Protein AF-A0A2G5TGH3-F1 (afdb_monomer)

Solvent-accessible surface area (backbone atoms only — not comparable to full-atom values): 10678 Å² total; per-residue (Å²): 90,78,52,76,41,71,35,58,93,71,26,16,32,39,53,30,27,69,90,71,40,84,44,88,75,53,48,87,83,32,40,65,40,76,49,65,34,46,72,43,84,88,81,72,39,36,31,36,68,49,70,47,97,89,67,49,80,47,73,44,78,48,87,45,78,46,71,46,75,40,76,55,74,81,65,43,66,54,62,78,83,66,43,45,72,43,76,61,64,73,93,44,25,31,69,64,44,75,47,76,72,48,72,43,73,42,86,100,53,55,39,20,45,23,36,34,33,44,35,34,56,34,59,94,71,29,17,29,37,47,38,28,69,94,79,45,67,50,72,61,43,81,67,68,33,40,64,48,73,50,64,34,40,20,44,36,90,73,68,46,38,31,36,76,39,74,25,92,89,76,74,48,72,41,79,39,76,45,49,32,41,37,25,47,39,43,78,109

Nearest PDB structures (foldseek):
  5anm-assembly2_F  TM=1.832E-01  e=9.780E-02  Homo sapiens
  6d7g-assembly1_E  TM=1.825E-01  e=8.310E-01  Homo sapiens
  6wl3-assembly3_I  TM=1.974E-01  e=1.262E+00  Mus musculus
  2qrt-assembly2_B  TM=2.793E-01  e=4.190E+00  Mus musculus
  2qrs-assembly2_B  TM=2.982E-01  e=6.361E+00  Mus musculus

pLDDT: mean 90.02, std 6.13, range [67.38, 97.56]

Secondary structure (DSSP, 8-state):
-EEEEEPPTTEEEEEEETTTEE-TT--TT-SEEEEEEEEETTTTEEEEEEE-TTSPEEEEEES-EEEEEEEPPPPB---GGGSEE----TTTB---EEEEEEEEEPTTSSBEEEEEEEEEEPPTTEEE--EETTTEE-GGGGGT-SEEEEEEEEETTTTEEEEEEE-TTTSSEEEEEESEEE-BEEE-

InterPro domains:
  IPR002601 C6 domain [PF01681] (78-183)
  IPR002601 C6 domain [SM01048] (78-183)

Organism: NCBI:txid1611254

Radius of gyration: 25.48 Å; Cα contacts (8 Å, |Δi|>4): 432; chains: 1; bounding box: 53×38×74 Å

Foldseek 3Di:
DKDKAFEDPQKDKAKAAPVHHHDPQPDPPHGMDMFDWDADPVVRWTKGWDQDPVRDIDIDTGDDMDIDIDGRDAALDADPVQAAEDDDDPVWFFTKDKDDWDWADDPPDSKTKIKIKIKGFADPQKFKWKDFPVDDTAPCNVVRHRMDMFMWIDTSVVSWTWTWHADPVPRHIDIDTGRYIIMTIDGD

Mean predicted aligned error: 9.51 Å

Structure (mmCIF, N/CA/C/O backbone):
data_AF-A0A2G5TGH3-F1
#
_entry.id   AF-A0A2G5TGH3-F1
#
loop_
_atom_site.group_PDB
_atom_site.id
_atom_site.type_symbol
_atom_site.label_atom_id
_atom_site.label_alt_id
_atom_site.label_comp_id
_atom_site.label_asym_id
_atom_site.label_entity_id
_atom_site.label_seq_id
_atom_site.pdbx_PDB_ins_code
_atom_site.Cartn_x
_atom_site.Cartn_y
_atom_site.Cartn_z
_atom_site.occupancy
_atom_site.B_iso_or_equiv
_atom_site.auth_seq_id
_atom_site.auth_comp_id
_atom_site.auth_asym_id
_atom_site.auth_atom_id
_atom_site.pdbx_PDB_model_num
ATOM 1 N N . MET A 1 1 ? -6.716 -4.768 36.071 1.00 92.88 1 MET A N 1
ATOM 2 C CA . MET A 1 1 ? -7.062 -6.043 35.398 1.00 92.88 1 MET A CA 1
ATOM 3 C C . MET A 1 1 ? -7.041 -5.785 33.903 1.00 92.88 1 MET A C 1
ATOM 5 O O . MET A 1 1 ? -7.364 -4.675 33.509 1.00 92.88 1 MET A O 1
ATOM 9 N N . LYS A 1 2 ? -6.651 -6.765 33.083 1.00 93.44 2 LYS A N 1
ATOM 10 C CA . LYS A 1 2 ? -6.739 -6.648 31.623 1.00 93.44 2 LYS A CA 1
ATOM 11 C C . LYS A 1 2 ? -7.893 -7.490 31.098 1.00 93.44 2 LYS A C 1
ATOM 13 O O . LYS A 1 2 ? -8.094 -8.601 31.586 1.00 93.44 2 LYS A O 1
ATOM 18 N N . ILE A 1 3 ? -8.628 -6.945 30.139 1.00 93.62 3 ILE A N 1
ATOM 19 C CA . ILE A 1 3 ? -9.692 -7.630 29.408 1.00 93.62 3 ILE A CA 1
ATOM 20 C C . ILE A 1 3 ? -9.261 -7.651 27.947 1.00 93.62 3 ILE A C 1
ATOM 22 O O . ILE A 1 3 ? -8.882 -6.612 27.408 1.00 93.62 3 ILE A O 1
ATOM 26 N N . SER A 1 4 ? -9.292 -8.826 27.329 1.00 93.69 4 SER A N 1
ATOM 27 C CA . SER A 1 4 ? -8.880 -9.006 25.939 1.00 93.69 4 SER A CA 1
ATOM 28 C C . SER A 1 4 ? -9.985 -9.695 25.150 1.00 93.69 4 SER A C 1
ATOM 30 O O . SER A 1 4 ? -10.523 -10.707 25.597 1.00 93.69 4 SER A O 1
ATOM 32 N N . CYS A 1 5 ? -10.285 -9.152 23.976 1.00 93.38 5 CYS A N 1
ATOM 33 C CA . CYS A 1 5 ? -11.169 -9.728 22.974 1.00 93.38 5 CYS A CA 1
ATOM 34 C C . CYS A 1 5 ? -10.349 -10.032 21.716 1.00 93.38 5 CYS A C 1
ATOM 36 O O . CYS A 1 5 ? -9.500 -9.234 21.324 1.00 93.38 5 CYS A O 1
ATOM 38 N N . MET A 1 6 ? -10.609 -11.176 21.086 1.00 92.56 6 MET A N 1
ATOM 39 C CA . MET A 1 6 ? -9.931 -11.608 19.864 1.00 92.56 6 MET A CA 1
ATOM 40 C C . MET A 1 6 ? -10.966 -12.156 18.881 1.00 92.56 6 MET A C 1
ATOM 42 O O . MET A 1 6 ? -11.825 -12.945 19.282 1.00 92.56 6 MET A O 1
ATOM 46 N N . ALA A 1 7 ? -10.892 -11.720 17.626 1.00 91.38 7 ALA A N 1
ATOM 47 C CA . ALA A 1 7 ? -11.668 -12.280 16.527 1.00 91.38 7 ALA A CA 1
ATOM 48 C C . ALA A 1 7 ? -10.949 -13.481 15.899 1.00 91.38 7 ALA A C 1
ATOM 50 O O . ALA A 1 7 ? -9.743 -13.665 16.067 1.00 91.38 7 ALA A O 1
ATOM 51 N N . ILE A 1 8 ? -11.716 -14.311 15.196 1.00 87.56 8 ILE A N 1
ATOM 52 C CA . ILE A 1 8 ? -11.167 -15.339 14.308 1.00 87.56 8 ILE A CA 1
ATOM 53 C C . ILE A 1 8 ? -10.725 -14.711 12.978 1.00 87.56 8 ILE A C 1
ATOM 55 O O . ILE A 1 8 ? -11.136 -13.600 12.652 1.00 87.56 8 ILE A O 1
ATOM 59 N N . ASP A 1 9 ? -9.928 -15.436 12.194 1.00 83.38 9 ASP A N 1
ATOM 60 C CA . ASP A 1 9 ? -9.477 -14.977 10.875 1.00 83.38 9 ASP A CA 1
ATOM 61 C C . ASP A 1 9 ? -10.658 -14.566 9.973 1.00 83.38 9 ASP A C 1
ATOM 63 O O . ASP A 1 9 ? -11.647 -15.297 9.856 1.00 83.38 9 ASP A O 1
ATOM 67 N N . GLY A 1 10 ? -10.538 -13.410 9.309 1.00 80.56 10 GLY A N 1
ATOM 68 C CA . GLY A 1 10 ? -11.584 -12.838 8.449 1.00 80.56 10 GLY A CA 1
ATOM 69 C C . GLY A 1 10 ? -12.693 -12.099 9.206 1.00 80.56 10 GLY A C 1
ATOM 70 O O . GLY A 1 10 ? -13.731 -11.787 8.625 1.00 80.56 10 GLY A O 1
ATOM 71 N N . TYR A 1 11 ? -12.503 -11.848 10.502 1.00 88.69 11 TYR A N 1
ATOM 72 C CA . TYR A 1 11 ? -13.401 -11.065 11.342 1.00 88.69 11 TYR A CA 1
ATOM 73 C C . TYR A 1 11 ? -12.595 -10.031 12.125 1.00 88.69 11 TYR A C 1
ATOM 75 O O . TYR A 1 11 ? -11.460 -10.280 12.522 1.00 88.69 11 TYR A O 1
ATOM 83 N N . TYR A 1 12 ? -13.227 -8.906 12.439 1.00 89.69 12 TYR A N 1
ATOM 84 C CA . TYR A 1 12 ? -12.722 -7.945 13.410 1.00 89.69 12 TYR A CA 1
ATOM 85 C C . TYR A 1 12 ? -13.570 -7.976 14.679 1.00 89.69 12 TYR A C 1
ATOM 87 O O . TYR A 1 12 ? -14.707 -8.464 14.690 1.00 89.69 12 TYR A O 1
ATOM 95 N N . VAL A 1 13 ? -13.000 -7.494 15.780 1.00 91.94 13 VAL A N 1
ATOM 96 C CA . VAL A 1 13 ? -13.644 -7.536 17.091 1.00 91.94 13 VAL A CA 1
ATOM 97 C C . VAL A 1 13 ? -13.943 -6.136 17.594 1.00 91.94 13 VAL A C 1
ATOM 99 O O . VAL A 1 13 ? -13.083 -5.269 17.544 1.00 91.94 13 VAL A O 1
ATOM 102 N N . ASN A 1 14 ? -15.145 -5.949 18.132 1.00 92.12 14 ASN A N 1
ATOM 103 C CA . ASN A 1 14 ? -15.496 -4.806 18.968 1.00 92.12 14 ASN A CA 1
ATOM 104 C C . ASN A 1 14 ? -15.739 -5.289 20.400 1.00 92.12 14 ASN A C 1
ATOM 106 O O . ASN A 1 14 ? -16.259 -6.385 20.620 1.00 92.12 14 ASN A O 1
ATOM 110 N N . MET A 1 15 ? -15.361 -4.476 21.379 1.00 92.88 15 MET A N 1
ATOM 111 C CA . MET A 1 15 ? -15.630 -4.702 22.791 1.00 92.88 15 MET A CA 1
ATOM 112 C C . MET A 1 15 ? -16.655 -3.681 23.283 1.00 92.88 15 MET A C 1
ATOM 114 O O . MET A 1 15 ? -16.434 -2.481 23.159 1.00 92.88 15 MET A O 1
ATOM 118 N N . ASP A 1 16 ? -17.733 -4.158 23.898 1.00 92.94 16 ASP A N 1
ATOM 119 C CA . ASP A 1 16 ? -18.723 -3.304 24.552 1.00 92.94 16 ASP A CA 1
ATOM 120 C C . ASP A 1 16 ? -18.828 -3.649 26.039 1.00 92.94 16 ASP A C 1
ATOM 122 O O . ASP A 1 16 ? -18.886 -4.823 26.423 1.00 92.94 16 ASP A O 1
ATOM 126 N N . PHE A 1 17 ? -18.899 -2.628 26.892 1.00 93.50 17 PHE A N 1
ATOM 127 C CA . PHE A 1 17 ? -19.160 -2.801 28.321 1.00 93.50 17 PHE A CA 1
ATOM 128 C C . PHE A 1 17 ? -20.651 -2.675 28.641 1.00 93.50 17 PHE A C 1
ATOM 130 O O . PHE A 1 17 ? -21.322 -1.794 28.116 1.00 93.50 17 PHE A O 1
ATOM 137 N N . ASN A 1 18 ? -21.174 -3.515 29.541 1.00 90.75 18 ASN A N 1
ATOM 138 C CA . ASN A 1 18 ? -22.536 -3.405 30.098 1.00 90.75 18 ASN A CA 1
ATOM 139 C C . ASN A 1 18 ? -23.667 -3.212 29.059 1.00 90.75 18 ASN A C 1
ATOM 141 O O . ASN A 1 18 ? -24.592 -2.440 29.305 1.00 90.75 18 ASN A O 1
ATOM 145 N N . ASP A 1 19 ? -23.586 -3.873 27.902 1.00 77.75 19 ASP A N 1
ATOM 146 C CA . ASP A 1 19 ? -24.567 -3.762 26.808 1.00 77.75 19 ASP A CA 1
ATOM 147 C C . ASP A 1 19 ? -24.683 -2.350 26.180 1.00 77.75 19 ASP A C 1
ATOM 149 O O . ASP A 1 19 ? -25.781 -1.866 25.902 1.00 77.75 19 ASP A O 1
ATOM 153 N N . GLY A 1 20 ? -23.546 -1.683 25.927 1.00 75.38 20 GLY A N 1
ATOM 154 C CA . GLY A 1 20 ? -23.487 -0.497 25.049 1.00 75.38 20 GLY A CA 1
ATOM 155 C C . GLY A 1 20 ? -22.427 0.558 25.390 1.00 75.38 20 GLY A C 1
ATOM 156 O O . GLY A 1 20 ? -22.301 1.561 24.685 1.00 75.38 20 GLY A O 1
ATOM 157 N N . GLY A 1 21 ? -21.666 0.365 26.465 1.00 82.06 21 GLY A N 1
ATOM 158 C CA . GLY A 1 21 ? -20.513 1.187 26.814 1.00 82.06 21 GLY A CA 1
ATOM 159 C C . GLY A 1 21 ? -19.414 1.059 25.764 1.00 82.06 21 GLY A C 1
ATOM 160 O O . GLY A 1 21 ? -18.877 -0.026 25.564 1.00 82.06 21 GLY A O 1
ATOM 161 N N . GLN A 1 22 ? -19.094 2.176 25.112 1.00 80.56 22 GLN A N 1
ATOM 162 C CA . GLN A 1 22 ? -18.086 2.239 24.058 1.00 80.56 22 GLN A CA 1
ATOM 163 C C . GLN A 1 22 ? -16.672 2.119 24.630 1.00 80.56 22 GLN A C 1
ATOM 165 O O . GLN A 1 22 ? -16.348 2.687 25.677 1.00 80.56 22 GLN A O 1
ATOM 170 N N . VAL A 1 23 ? -15.820 1.422 23.891 1.00 90.00 23 VAL A N 1
ATOM 171 C CA . VAL A 1 23 ? -14.397 1.265 24.179 1.00 90.00 23 VAL A CA 1
ATOM 172 C C . VAL A 1 23 ? -13.618 2.019 23.110 1.00 90.00 23 VAL A C 1
ATOM 174 O O . VAL A 1 23 ? -13.874 1.835 21.924 1.00 90.00 23 VAL A O 1
ATOM 177 N N . LYS A 1 24 ? -12.672 2.881 23.505 1.00 88.31 24 LYS A N 1
ATOM 178 C CA . LYS A 1 24 ? -11.901 3.698 22.550 1.00 88.31 24 LYS A CA 1
ATOM 179 C C . LYS A 1 24 ? -11.095 2.828 21.580 1.00 88.31 24 LYS A C 1
ATOM 181 O O . LYS A 1 24 ? -10.892 3.195 20.431 1.00 88.31 24 LYS A O 1
ATOM 186 N N . GLU A 1 25 ? -10.618 1.688 22.060 1.00 89.19 25 GLU A N 1
ATOM 187 C CA . GLU A 1 25 ? -9.835 0.724 21.297 1.00 89.19 25 GLU A CA 1
ATOM 188 C C . GLU A 1 25 ? -10.663 -0.049 20.258 1.00 89.19 25 GLU A C 1
ATOM 190 O O . GLU A 1 25 ? -10.067 -0.800 19.490 1.00 89.19 25 GLU A O 1
ATOM 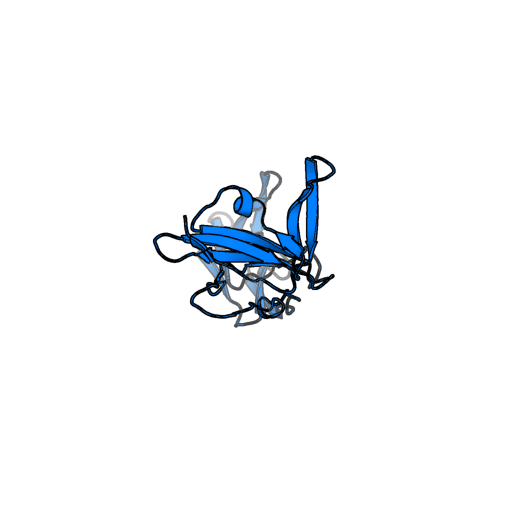195 N N . ASN A 1 26 ? -11.990 0.139 20.199 1.00 85.94 26 ASN A N 1
ATOM 196 C CA . ASN A 1 26 ? -12.800 -0.288 19.057 1.00 85.94 26 ASN A CA 1
ATOM 197 C C . ASN A 1 26 ? -12.399 0.550 17.837 1.00 85.94 26 ASN A C 1
ATOM 199 O O . ASN A 1 26 ? -12.986 1.593 17.553 1.00 85.94 26 ASN A O 1
ATOM 203 N N . LEU A 1 27 ? -11.347 0.110 17.161 1.00 79.81 27 LEU A N 1
ATOM 204 C CA . LEU A 1 27 ? -10.876 0.660 15.902 1.00 79.81 27 LEU A CA 1
ATOM 205 C C . LEU A 1 27 ? -11.370 -0.225 14.757 1.00 79.81 27 LEU A C 1
ATOM 207 O O . LEU A 1 27 ? -11.630 -1.417 14.947 1.00 79.81 27 LEU A O 1
ATOM 211 N N . ASP A 1 28 ? -11.465 0.354 13.565 1.00 74.12 28 ASP A N 1
ATOM 212 C CA . ASP A 1 28 ? -11.878 -0.390 12.379 1.00 74.12 28 ASP A CA 1
ATOM 213 C C . ASP A 1 28 ? -10.910 -1.545 12.088 1.00 74.12 28 ASP A C 1
ATOM 215 O O . ASP A 1 28 ? -9.689 -1.373 12.099 1.00 74.12 28 ASP A O 1
ATOM 219 N N . GLU A 1 29 ? -11.479 -2.718 11.799 1.00 75.62 29 GLU A N 1
ATOM 220 C CA . GLU A 1 29 ? -10.768 -3.890 11.269 1.00 75.62 29 GLU A CA 1
ATOM 221 C C . GLU A 1 29 ? -9.627 -4.426 12.159 1.00 75.62 29 GLU A C 1
ATOM 223 O O . GLU A 1 29 ? -8.661 -5.008 11.665 1.00 75.62 29 GLU A O 1
ATOM 228 N N . ILE A 1 30 ? -9.726 -4.283 13.491 1.00 83.06 30 ILE A N 1
ATOM 229 C CA . ILE A 1 30 ? -8.741 -4.883 14.405 1.00 83.06 30 ILE A CA 1
ATOM 230 C C . ILE A 1 30 ? -9.178 -6.258 14.903 1.00 83.06 30 ILE A C 1
ATOM 232 O O . ILE A 1 30 ? -10.297 -6.459 15.374 1.00 83.06 30 ILE A O 1
ATOM 236 N N . GLN A 1 31 ? -8.250 -7.213 14.873 1.00 87.81 31 GLN A N 1
ATOM 237 C CA . GLN A 1 31 ? -8.516 -8.586 15.315 1.00 87.81 31 GLN A CA 1
ATOM 238 C C . GLN A 1 31 ? -8.313 -8.802 16.818 1.00 87.81 31 GLN A C 1
ATOM 240 O O . GLN A 1 31 ? -8.701 -9.841 17.350 1.00 87.81 31 GLN A O 1
ATOM 245 N N . ASN A 1 32 ? -7.699 -7.850 17.526 1.00 90.69 32 ASN A N 1
ATOM 246 C CA . ASN A 1 32 ? -7.446 -7.960 18.959 1.00 90.69 32 ASN A CA 1
ATOM 247 C C . ASN A 1 32 ? -7.581 -6.606 19.650 1.00 90.69 32 ASN A C 1
ATOM 249 O O . ASN A 1 32 ? -6.825 -5.680 19.363 1.00 90.69 32 ASN A O 1
ATOM 253 N N . ILE A 1 33 ? -8.486 -6.547 20.622 1.00 93.12 33 ILE A N 1
ATOM 254 C CA . ILE A 1 33 ? -8.615 -5.437 21.559 1.00 93.12 33 ILE A CA 1
ATOM 255 C C . ILE A 1 33 ? -8.136 -5.916 22.921 1.00 93.12 33 ILE A C 1
ATOM 257 O O . ILE A 1 33 ? -8.614 -6.924 23.440 1.00 93.12 33 ILE A O 1
ATOM 261 N N . THR A 1 34 ? -7.241 -5.161 23.552 1.00 93.50 34 THR A N 1
ATOM 262 C CA . THR A 1 34 ? -6.896 -5.358 24.960 1.00 93.50 34 THR A CA 1
ATOM 263 C C . THR A 1 34 ? -6.988 -4.038 25.699 1.00 93.50 34 THR A C 1
ATOM 265 O O . THR A 1 34 ? -6.298 -3.085 25.356 1.00 93.50 34 THR A O 1
ATOM 268 N N . VAL A 1 35 ? -7.790 -4.021 26.758 1.00 93.44 35 VAL A N 1
ATOM 269 C CA . VAL A 1 35 ? -8.012 -2.847 27.602 1.00 93.44 35 VAL A CA 1
ATOM 270 C C . VAL A 1 35 ? -7.620 -3.124 29.039 1.00 93.44 35 VAL A C 1
ATOM 272 O O . VAL A 1 35 ? -7.691 -4.256 29.530 1.00 93.44 35 VAL A O 1
ATOM 275 N N . GLU A 1 36 ? -7.213 -2.069 29.732 1.00 94.19 36 GLU A N 1
ATOM 276 C CA . GLU A 1 36 ? -6.924 -2.108 31.156 1.00 94.19 36 GLU A CA 1
ATOM 277 C C . GLU A 1 36 ? -8.043 -1.428 31.946 1.00 94.19 36 GLU A C 1
ATOM 279 O O . GLU A 1 36 ? -8.463 -0.314 31.644 1.00 94.19 36 GLU A O 1
ATOM 284 N N . VAL A 1 37 ? -8.523 -2.118 32.980 1.00 94.12 37 VAL A N 1
ATOM 285 C CA . VAL A 1 37 ? -9.528 -1.613 33.918 1.00 94.12 37 VAL A CA 1
ATOM 286 C C . VAL A 1 37 ? -8.956 -1.584 35.330 1.00 94.12 37 VAL A C 1
ATOM 288 O O . VAL A 1 37 ? -8.228 -2.491 35.754 1.00 94.12 37 VAL A O 1
ATOM 291 N N . THR A 1 38 ? -9.306 -0.550 36.085 1.00 95.94 38 THR A N 1
ATOM 292 C CA . THR A 1 38 ? -8.815 -0.316 37.449 1.00 95.94 38 THR A CA 1
ATOM 293 C C . THR A 1 38 ? -9.966 -0.417 38.439 1.00 95.94 38 THR A C 1
ATOM 295 O O . THR A 1 38 ? -11.047 0.076 38.162 1.00 95.94 38 THR A O 1
ATOM 298 N N . CYS A 1 39 ? -9.763 -1.064 39.587 1.00 95.50 39 CYS A N 1
ATOM 299 C CA . CYS A 1 39 ? -10.786 -1.129 40.633 1.00 95.50 39 CYS A CA 1
ATOM 300 C C . CYS A 1 39 ? -10.688 0.106 41.536 1.00 95.50 39 CYS A C 1
ATOM 302 O O . CYS A 1 39 ? -9.623 0.354 42.111 1.00 95.50 39 CYS A O 1
ATOM 304 N N . ASP A 1 40 ? -11.781 0.855 41.694 1.00 95.00 40 ASP A N 1
ATOM 305 C CA . ASP A 1 40 ? -11.910 1.833 42.773 1.00 95.00 40 ASP A CA 1
ATOM 306 C C . ASP A 1 40 ? -12.353 1.105 44.045 1.00 95.00 40 ASP A C 1
ATOM 308 O O . ASP A 1 40 ? -13.501 0.690 44.195 1.00 95.00 40 ASP A O 1
ATOM 312 N N . SER A 1 41 ? -11.431 0.956 44.995 1.00 94.06 41 SER A N 1
ATOM 313 C CA . SER A 1 41 ? -11.676 0.234 46.248 1.00 94.06 41 SER A CA 1
ATOM 314 C C . SER A 1 41 ? -12.698 0.904 47.173 1.00 94.06 41 SER A C 1
ATOM 316 O O . SER A 1 41 ? -13.142 0.279 48.136 1.00 94.06 41 SER A O 1
ATOM 318 N N . ARG A 1 42 ? -13.078 2.163 46.913 1.00 94.44 42 ARG A N 1
ATOM 319 C CA . ARG A 1 42 ? -14.080 2.890 47.708 1.00 94.44 42 ARG A CA 1
ATOM 320 C C . ARG A 1 42 ? -15.498 2.514 47.301 1.00 94.44 42 ARG A C 1
ATOM 322 O O . ARG A 1 42 ? -16.350 2.375 48.174 1.00 94.44 42 ARG A O 1
ATOM 329 N N . THR A 1 43 ? -15.739 2.366 45.999 1.00 93.56 43 THR A N 1
ATOM 330 C CA . THR A 1 43 ? -17.047 1.981 45.447 1.00 93.56 43 THR A CA 1
ATOM 331 C C . THR A 1 43 ? -17.126 0.493 45.109 1.00 93.56 43 THR A C 1
ATOM 333 O O . THR A 1 43 ? -18.224 -0.025 44.935 1.00 93.56 43 THR A O 1
ATOM 336 N N . MET A 1 44 ? -15.986 -0.211 45.113 1.00 93.38 44 MET A N 1
ATOM 337 C CA . MET A 1 44 ? -15.839 -1.609 44.689 1.00 93.38 44 MET A CA 1
ATOM 338 C C . MET A 1 44 ? -16.223 -1.827 43.218 1.00 93.38 44 MET A C 1
ATOM 340 O O . MET A 1 44 ? -16.719 -2.890 42.847 1.00 93.38 44 MET A O 1
ATOM 344 N N . GLU A 1 45 ? -15.979 -0.823 42.377 1.00 94.56 45 GLU A N 1
ATOM 345 C CA . GLU A 1 45 ? -16.312 -0.837 40.954 1.00 94.56 45 GLU A CA 1
ATOM 346 C C . GLU A 1 45 ? -15.050 -0.926 40.096 1.00 94.56 45 GLU A C 1
ATOM 348 O O . GLU A 1 45 ? -14.040 -0.277 40.375 1.00 94.56 45 GLU A O 1
ATOM 353 N N . TRP A 1 46 ? -15.110 -1.709 39.018 1.00 95.50 46 TRP A N 1
ATOM 354 C CA . TRP A 1 46 ? -14.096 -1.660 37.969 1.00 95.50 46 TRP A CA 1
ATOM 355 C C . TRP A 1 46 ? -14.388 -0.491 37.039 1.00 95.50 46 TRP A C 1
ATOM 357 O O . TRP A 1 46 ? -15.528 -0.284 36.639 1.00 95.50 46 TRP A O 1
ATOM 367 N N . ILE A 1 47 ? -13.358 0.267 36.690 1.00 94.38 47 ILE A N 1
ATOM 368 C CA . ILE A 1 47 ? -13.451 1.479 35.889 1.00 94.38 47 ILE A CA 1
ATOM 369 C C . ILE A 1 47 ? -12.497 1.342 34.709 1.00 94.38 47 ILE A C 1
ATOM 371 O O . ILE A 1 47 ? -11.291 1.133 34.878 1.00 94.38 47 ILE A O 1
ATOM 375 N N . TYR A 1 48 ? -13.051 1.475 33.512 1.00 95.00 48 TYR A N 1
ATOM 376 C CA . TYR A 1 48 ? -12.306 1.771 32.302 1.00 95.00 48 TYR A CA 1
ATOM 377 C C . TYR A 1 48 ? -12.114 3.284 32.199 1.00 95.00 48 TYR A C 1
ATOM 379 O O . TYR A 1 48 ? -13.039 4.051 32.469 1.00 95.00 48 TYR A O 1
ATOM 387 N N . SER A 1 49 ? -10.914 3.713 31.823 1.00 93.75 49 SER A N 1
ATOM 388 C CA . SER A 1 49 ? -10.585 5.122 31.634 1.00 93.75 49 SER A CA 1
ATOM 389 C C . SER A 1 49 ? -9.714 5.275 30.399 1.00 93.75 49 SER A C 1
ATOM 391 O O . SER A 1 49 ? -8.714 4.576 30.265 1.00 93.75 49 SER A O 1
ATOM 393 N N . SER A 1 50 ? -10.054 6.228 29.538 1.00 92.12 50 SER A N 1
ATOM 394 C CA . SER A 1 50 ? -9.286 6.552 28.337 1.00 92.12 50 SER A CA 1
ATOM 395 C C . SER A 1 50 ? -9.317 8.054 28.058 1.00 92.12 50 SER A C 1
ATOM 397 O O . SER A 1 50 ? -10.140 8.777 28.616 1.00 92.12 50 SER A O 1
ATOM 399 N N . VAL A 1 51 ? -8.400 8.536 27.224 1.00 92.50 51 VAL A N 1
ATOM 400 C CA . VAL A 1 51 ? -8.356 9.936 26.776 1.00 92.50 51 VAL A CA 1
ATOM 401 C C . VAL A 1 51 ? -8.840 9.973 25.334 1.00 92.50 51 VAL A C 1
ATOM 403 O O . VAL A 1 51 ? -8.234 9.338 24.474 1.00 92.50 51 VAL A O 1
ATOM 406 N N . LEU A 1 52 ? -9.936 10.678 25.066 1.00 88.06 52 LEU A N 1
ATOM 407 C CA . LEU A 1 52 ? -10.514 10.853 23.734 1.00 88.06 52 LEU A CA 1
ATOM 408 C C . LEU A 1 52 ? -9.621 11.745 22.857 1.00 88.06 52 LEU A C 1
ATOM 410 O O . LEU A 1 52 ? -8.714 12.416 23.346 1.00 88.06 52 LEU A O 1
ATOM 414 N N . ASP A 1 53 ? -9.870 11.770 21.549 1.00 86.81 53 ASP A N 1
ATOM 415 C CA . ASP A 1 53 ? -9.006 12.491 20.599 1.00 86.81 53 ASP A CA 1
ATOM 416 C C . ASP A 1 53 ? -9.062 14.016 20.762 1.00 86.81 53 ASP A C 1
ATOM 418 O O . ASP A 1 53 ? -8.126 14.724 20.400 1.00 86.81 53 ASP A O 1
ATOM 422 N N . ASN A 1 54 ? -10.129 14.528 21.377 1.00 89.62 54 ASN A N 1
ATOM 423 C CA . ASN A 1 54 ? -10.251 15.929 21.775 1.00 89.62 54 ASN A CA 1
ATOM 424 C C . ASN A 1 54 ? -9.520 16.261 23.098 1.00 89.62 54 ASN A C 1
ATOM 426 O O . ASN A 1 54 ? -9.532 17.415 23.521 1.00 89.62 54 ASN A O 1
ATOM 430 N N . GLY A 1 55 ? -8.887 15.273 23.741 1.00 90.38 55 GLY A N 1
ATOM 431 C CA . G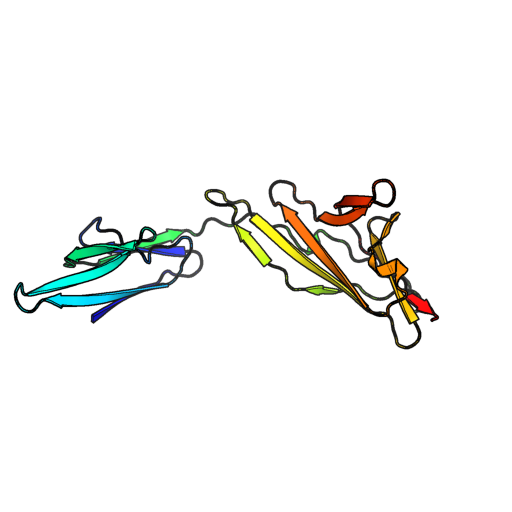LY A 1 55 ? -8.166 15.409 25.008 1.00 90.38 55 GLY A CA 1
ATOM 432 C C . GLY A 1 55 ? -9.011 15.185 26.267 1.00 90.38 55 GLY A C 1
ATOM 433 O O . GLY A 1 55 ? -8.455 15.209 27.367 1.00 90.38 55 GLY A O 1
ATOM 434 N N . ASP A 1 56 ? -10.318 14.945 26.141 1.00 92.56 56 ASP A N 1
ATOM 435 C CA . ASP A 1 56 ? -11.190 14.707 27.293 1.00 92.56 56 ASP A CA 1
ATOM 436 C C . ASP A 1 56 ? -10.969 13.314 27.892 1.00 92.56 56 ASP A C 1
ATOM 438 O O . ASP A 1 56 ? -10.753 12.330 27.183 1.00 92.56 56 ASP A O 1
ATOM 442 N N . VAL A 1 57 ? -11.071 13.212 29.219 1.00 92.94 57 VAL A N 1
ATOM 443 C CA . VAL A 1 57 ? -11.032 11.917 29.908 1.00 92.94 57 VAL A CA 1
ATOM 444 C C . VAL A 1 57 ? -12.423 11.292 29.879 1.00 92.94 57 VAL A C 1
ATOM 446 O O . VAL A 1 57 ? -13.374 11.837 30.438 1.00 92.94 57 VAL A O 1
ATOM 449 N N . TYR A 1 58 ? -12.520 10.118 29.267 1.00 90.69 58 TYR A N 1
ATOM 450 C CA . TYR A 1 58 ? -13.692 9.258 29.298 1.00 90.69 58 TYR A CA 1
ATOM 451 C C . TYR A 1 58 ? -13.521 8.190 30.375 1.00 90.69 58 TYR A C 1
ATOM 453 O O . TYR A 1 58 ? -12.498 7.505 30.413 1.00 90.69 58 TYR A O 1
ATOM 461 N N . THR A 1 59 ? -14.528 8.024 31.232 1.00 92.75 59 THR A N 1
ATOM 462 C CA . THR A 1 59 ? -14.574 6.946 32.224 1.00 92.75 59 THR A CA 1
ATOM 463 C C . THR A 1 59 ? -15.881 6.171 32.127 1.00 92.75 59 THR A C 1
ATOM 465 O O . THR A 1 59 ? -16.941 6.733 31.847 1.00 92.75 59 THR A O 1
ATOM 468 N N . HIS A 1 60 ? -15.806 4.864 32.367 1.00 92.00 60 HIS A N 1
ATOM 469 C CA . HIS A 1 60 ? -16.967 3.984 32.356 1.00 92.00 60 HIS A CA 1
ATOM 470 C C . HIS A 1 60 ? -16.826 2.887 33.412 1.00 92.00 60 HIS A C 1
ATOM 472 O O . HIS A 1 60 ? -15.781 2.244 33.509 1.00 92.00 60 HIS A O 1
ATOM 478 N N . THR A 1 61 ? -17.876 2.658 34.200 1.00 94.00 61 THR A N 1
ATOM 479 C CA . THR A 1 61 ? -17.934 1.516 35.122 1.00 94.00 61 THR A CA 1
ATOM 480 C C . THR A 1 61 ? -18.092 0.227 34.322 1.00 94.00 61 THR A C 1
ATOM 482 O O . THR A 1 61 ? -18.865 0.190 33.376 1.00 94.00 61 THR A O 1
ATOM 485 N N . VAL A 1 62 ? -17.401 -0.846 34.692 1.00 94.62 62 VAL A N 1
ATOM 486 C CA . VAL A 1 62 ? -17.387 -2.125 33.971 1.00 94.62 62 VAL A CA 1
ATOM 487 C C . VAL A 1 62 ? -17.918 -3.232 34.879 1.00 94.62 62 VAL A C 1
ATOM 489 O O . VAL A 1 62 ? -17.353 -3.511 35.935 1.00 94.62 62 VAL A O 1
ATOM 492 N N . THR A 1 63 ? -19.000 -3.882 34.460 1.00 93.62 63 THR A N 1
ATOM 493 C CA . THR A 1 63 ? -19.612 -5.035 35.147 1.00 93.62 63 THR A CA 1
ATOM 494 C C . THR A 1 63 ? -19.654 -6.278 34.260 1.00 93.62 63 THR A C 1
ATOM 496 O O . THR A 1 63 ? -19.526 -7.394 34.760 1.00 93.62 63 THR A O 1
ATOM 499 N N . SER A 1 64 ? -19.744 -6.087 32.945 1.00 92.44 64 SER A N 1
ATOM 500 C CA . SER A 1 64 ? -19.580 -7.115 31.920 1.00 92.44 64 SER A CA 1
ATOM 501 C C . SER A 1 64 ? -18.811 -6.549 30.727 1.00 92.44 64 SER A C 1
ATOM 503 O O . SER A 1 64 ? -18.779 -5.335 30.517 1.00 92.44 64 SER A O 1
ATOM 505 N N . ALA A 1 65 ? -18.191 -7.437 29.954 1.00 92.88 65 ALA A N 1
ATOM 506 C CA . ALA A 1 65 ? -17.580 -7.121 28.672 1.00 92.88 65 ALA A CA 1
ATOM 507 C C . ALA A 1 65 ? -18.072 -8.138 27.642 1.00 92.88 65 ALA A C 1
ATOM 509 O O . ALA A 1 65 ? -17.959 -9.346 27.864 1.00 92.88 65 ALA A O 1
ATOM 510 N N . ASN A 1 66 ? -18.614 -7.642 26.536 1.00 93.06 66 ASN A N 1
ATOM 511 C CA . ASN A 1 66 ? -19.053 -8.440 25.405 1.00 93.06 66 ASN A CA 1
ATOM 512 C C . ASN A 1 66 ? -18.068 -8.233 24.254 1.00 93.06 66 ASN A C 1
ATOM 514 O O . ASN A 1 66 ? -17.747 -7.098 23.913 1.00 93.06 66 ASN A O 1
ATOM 518 N N . CYS A 1 67 ? -17.607 -9.329 23.656 1.00 92.06 67 CYS A N 1
ATOM 519 C CA . CYS A 1 67 ? -16.807 -9.295 22.437 1.00 92.06 67 CYS A CA 1
ATOM 520 C C . CYS A 1 67 ? -17.725 -9.599 21.251 1.00 92.06 67 CYS A C 1
ATOM 522 O O . CYS A 1 67 ? -18.251 -10.710 21.141 1.00 92.06 67 CYS A O 1
ATOM 524 N N . LEU A 1 68 ? -17.920 -8.623 20.374 1.00 90.56 68 LEU A N 1
ATOM 525 C CA . LEU A 1 68 ? -18.697 -8.759 19.151 1.00 90.56 68 LEU A CA 1
ATOM 526 C C . LEU A 1 68 ? -17.750 -9.064 17.996 1.00 90.56 68 LEU A C 1
ATOM 528 O O . LEU A 1 68 ? -16.826 -8.296 17.744 1.00 90.56 68 LEU A O 1
ATOM 532 N N . GLN A 1 69 ? -17.983 -10.177 17.305 1.00 90.12 69 GLN A N 1
ATOM 533 C CA . GLN A 1 69 ? -17.286 -10.489 16.060 1.00 90.12 69 GLN A CA 1
ATOM 534 C C . GLN A 1 69 ? -18.094 -9.953 14.887 1.00 90.12 69 GLN A C 1
ATOM 536 O O . GLN A 1 69 ? -19.291 -10.224 14.783 1.00 90.12 69 GLN A O 1
ATOM 541 N N . ASN A 1 70 ? -17.423 -9.225 14.009 1.00 86.19 70 ASN A N 1
ATOM 542 C CA . ASN A 1 70 ? -17.994 -8.666 12.797 1.00 86.19 70 ASN A CA 1
ATOM 543 C C . ASN A 1 70 ? -17.182 -9.183 11.611 1.00 86.19 70 ASN A C 1
ATOM 545 O O . ASN A 1 70 ? -15.956 -9.225 11.686 1.00 86.19 70 ASN A O 1
ATOM 549 N N . GLU A 1 71 ? -17.854 -9.611 10.545 1.00 84.06 71 GLU A N 1
ATOM 550 C CA . GLU A 1 71 ? -17.173 -10.072 9.331 1.00 84.06 71 GLU A CA 1
ATOM 551 C C . GLU A 1 71 ? -16.336 -8.931 8.741 1.00 84.06 71 GLU A C 1
ATOM 553 O O . GLU A 1 71 ? -16.831 -7.813 8.575 1.00 84.06 71 GLU A O 1
ATOM 558 N N . GLU A 1 72 ? -15.070 -9.207 8.419 1.00 79.06 72 GLU A N 1
ATOM 559 C CA . GLU A 1 72 ? -14.280 -8.296 7.595 1.00 79.06 72 GLU A CA 1
ATOM 560 C C . GLU A 1 72 ? -14.924 -8.244 6.208 1.00 79.06 72 GLU A C 1
ATOM 562 O O . GLU A 1 72 ? -15.165 -9.270 5.565 1.00 79.06 72 GLU A O 1
ATOM 567 N N . VAL A 1 73 ? -15.225 -7.038 5.731 1.00 76.25 73 VAL A N 1
ATOM 568 C CA . VAL A 1 73 ? -15.724 -6.879 4.368 1.00 76.25 73 VAL A CA 1
ATOM 569 C C . VAL A 1 73 ? -14.518 -6.966 3.433 1.00 76.25 73 VAL A C 1
ATOM 571 O O . VAL A 1 73 ? -13.579 -6.188 3.606 1.00 76.25 73 VAL A O 1
ATOM 574 N N . PRO A 1 74 ? -14.503 -7.879 2.442 1.00 78.75 74 PRO A N 1
ATOM 575 C CA . PRO A 1 74 ? -13.369 -8.002 1.540 1.00 78.75 74 PRO A CA 1
ATOM 576 C C . PRO A 1 74 ? -13.141 -6.678 0.809 1.00 78.75 74 PRO A C 1
ATOM 578 O O . PRO A 1 74 ? -14.038 -6.155 0.142 1.00 78.75 74 PRO A O 1
ATOM 581 N N . LEU A 1 75 ? -11.932 -6.140 0.950 1.00 84.31 75 LEU A N 1
ATOM 582 C CA . LEU A 1 75 ? -11.539 -4.904 0.292 1.00 84.31 75 LEU A CA 1
ATOM 583 C C . LEU A 1 75 ? -11.292 -5.150 -1.197 1.00 84.31 75 LEU A C 1
ATOM 585 O O . LEU A 1 75 ? -10.626 -6.109 -1.592 1.00 84.31 75 LEU A O 1
ATOM 589 N N . ASN A 1 76 ? -11.809 -4.249 -2.026 1.00 88.88 76 ASN A N 1
ATOM 590 C CA . ASN A 1 76 ? -11.496 -4.190 -3.441 1.00 88.88 76 ASN A CA 1
ATOM 591 C C . ASN A 1 76 ? -10.106 -3.559 -3.587 1.00 88.88 76 ASN A C 1
ATOM 593 O O . ASN A 1 76 ? -9.940 -2.356 -3.382 1.00 88.88 76 ASN A O 1
ATOM 597 N N . ALA A 1 77 ? -9.098 -4.379 -3.874 1.00 90.69 77 ALA A N 1
ATOM 598 C CA . ALA A 1 77 ? -7.713 -3.949 -4.037 1.00 90.69 77 ALA A CA 1
ATOM 599 C C . ALA A 1 77 ? -7.259 -4.087 -5.487 1.00 90.69 77 ALA A C 1
ATOM 601 O O . ALA A 1 77 ? -7.637 -5.029 -6.188 1.00 90.69 77 ALA A O 1
ATOM 602 N N . CYS A 1 78 ? -6.405 -3.165 -5.929 1.00 94.44 78 CYS A N 1
ATOM 603 C CA . CYS A 1 78 ? -5.779 -3.296 -7.234 1.00 94.44 78 CYS A CA 1
ATOM 604 C C . CYS A 1 78 ? -4.831 -4.495 -7.249 1.00 94.44 78 CYS A C 1
ATOM 606 O O . CYS A 1 78 ? -4.150 -4.788 -6.268 1.00 94.44 78 CYS A O 1
ATOM 608 N N . SER A 1 79 ? -4.762 -5.184 -8.384 1.00 93.94 79 SER A N 1
ATOM 609 C CA . SER A 1 79 ? -3.872 -6.330 -8.539 1.00 93.94 79 SER A CA 1
ATOM 610 C C . SER A 1 79 ? -2.520 -5.896 -9.117 1.00 93.94 79 SER A C 1
ATOM 612 O O . SER A 1 79 ? -2.510 -5.266 -10.179 1.00 93.94 79 SER A O 1
ATOM 614 N N . PRO A 1 80 ? -1.379 -6.255 -8.497 1.00 92.19 80 PRO A N 1
ATOM 615 C CA . PRO A 1 80 ? -0.056 -6.057 -9.097 1.00 92.19 80 PRO A CA 1
ATOM 616 C C . PRO A 1 80 ? 0.080 -6.738 -10.461 1.00 92.19 80 PRO A C 1
ATOM 618 O O . PRO A 1 80 ? 0.669 -6.182 -11.381 1.00 92.19 80 PRO A O 1
ATOM 621 N N . THR A 1 81 ? -0.564 -7.898 -10.640 1.00 92.00 81 THR A N 1
ATOM 622 C CA . THR A 1 81 ? -0.496 -8.675 -11.888 1.00 92.00 81 THR A CA 1
ATOM 623 C C . THR A 1 81 ? -1.294 -8.055 -13.038 1.00 92.00 81 THR A C 1
ATOM 625 O O . THR A 1 81 ? -1.382 -8.652 -14.107 1.00 92.00 81 THR A O 1
ATOM 628 N N . ALA A 1 82 ? -1.917 -6.890 -12.828 1.00 93.69 82 ALA A N 1
ATOM 629 C CA . ALA A 1 82 ? -2.527 -6.107 -13.897 1.00 93.69 82 ALA A CA 1
ATOM 630 C C . ALA A 1 82 ? -1.480 -5.416 -14.791 1.00 93.69 82 ALA A C 1
ATOM 632 O O . ALA A 1 82 ? -1.798 -5.078 -15.929 1.00 93.69 82 ALA A O 1
ATOM 633 N N . ILE A 1 83 ? -0.248 -5.218 -14.301 1.00 94.44 83 ILE A N 1
ATOM 634 C CA . ILE A 1 83 ? 0.868 -4.727 -15.115 1.00 94.44 83 ILE A CA 1
ATOM 635 C C . ILE A 1 83 ? 1.575 -5.918 -15.758 1.00 94.44 83 ILE A C 1
ATOM 637 O O . ILE A 1 83 ? 1.937 -6.884 -15.089 1.00 94.44 83 ILE A O 1
ATOM 641 N N . THR A 1 84 ? 1.792 -5.839 -17.068 1.00 94.31 84 THR A N 1
ATOM 642 C CA . THR A 1 84 ? 2.580 -6.828 -17.804 1.00 94.31 84 THR A CA 1
ATOM 643 C C . THR A 1 84 ? 4.039 -6.388 -17.860 1.00 94.31 84 THR A C 1
ATOM 645 O O . THR A 1 84 ? 4.366 -5.368 -18.465 1.00 94.31 84 THR A O 1
ATOM 648 N N . TYR A 1 85 ? 4.927 -7.171 -17.254 1.00 91.75 85 TYR A N 1
ATOM 649 C CA . TYR A 1 85 ? 6.369 -6.962 -17.358 1.00 91.75 85 TYR A CA 1
ATOM 650 C C . TYR A 1 85 ? 6.887 -7.614 -18.635 1.00 91.75 85 TYR A C 1
ATOM 652 O O . TYR A 1 85 ? 6.827 -8.836 -18.790 1.00 91.75 85 TYR A O 1
ATOM 660 N N . LEU A 1 86 ? 7.346 -6.786 -19.569 1.00 87.00 86 LEU A N 1
ATOM 661 C CA . LEU A 1 86 ? 7.924 -7.250 -20.818 1.00 87.00 86 LEU A CA 1
ATOM 662 C C . LEU A 1 86 ? 9.353 -7.715 -20.564 1.00 87.00 86 LEU A C 1
ATOM 664 O O . LEU A 1 86 ? 10.129 -7.089 -19.840 1.00 87.00 86 LEU A O 1
ATOM 668 N N . ARG A 1 87 ? 9.675 -8.858 -21.160 1.00 77.50 87 ARG A N 1
ATOM 669 C CA . ARG A 1 87 ? 10.995 -9.465 -21.115 1.00 77.50 87 ARG A CA 1
ATOM 670 C C . ARG A 1 87 ? 11.364 -9.846 -22.530 1.00 77.50 87 ARG A C 1
ATOM 672 O O . ARG A 1 87 ? 11.098 -10.969 -22.961 1.00 77.50 87 ARG A O 1
ATOM 679 N N . ASP A 1 88 ? 11.987 -8.903 -23.207 1.00 67.38 88 ASP A N 1
ATOM 680 C CA . ASP A 1 88 ? 12.661 -9.183 -24.460 1.00 67.38 88 ASP A CA 1
ATOM 681 C C . ASP A 1 88 ? 14.132 -9.528 -24.183 1.00 67.38 88 ASP A C 1
ATOM 683 O O . ASP A 1 88 ? 14.556 -9.597 -23.033 1.00 67.38 88 ASP A O 1
ATOM 687 N N . ASP A 1 89 ? 14.864 -9.925 -25.219 1.00 78.56 89 ASP A N 1
ATOM 688 C CA . ASP A 1 89 ? 16.242 -10.443 -25.203 1.00 78.56 89 ASP A CA 1
ATOM 689 C C . ASP A 1 89 ? 17.108 -10.022 -23.979 1.00 78.56 89 ASP A C 1
ATOM 691 O O . ASP A 1 89 ? 17.392 -8.835 -23.815 1.00 78.56 89 ASP A O 1
ATOM 695 N N . PRO A 1 90 ? 17.577 -10.955 -23.122 1.00 70.81 90 PRO A N 1
ATOM 696 C CA . PRO A 1 90 ? 18.312 -10.616 -21.897 1.00 70.81 90 PRO A CA 1
ATOM 697 C C . PRO A 1 90 ? 19.628 -9.859 -22.139 1.00 70.81 90 PRO A C 1
ATOM 699 O O . PRO A 1 90 ? 20.139 -9.224 -21.215 1.00 70.81 90 PRO A O 1
ATOM 702 N N . ASP A 1 91 ? 20.175 -9.900 -23.356 1.00 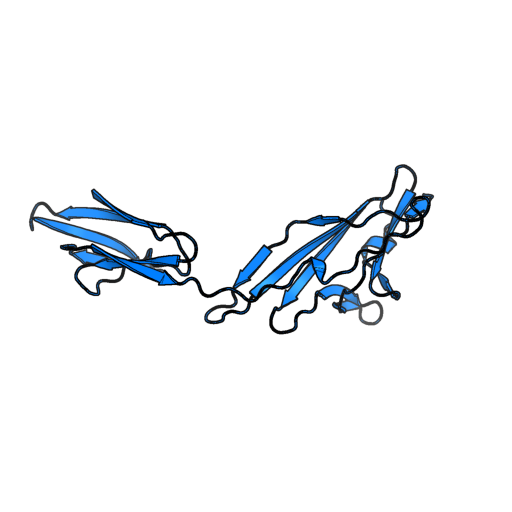77.88 91 ASP A N 1
ATOM 703 C CA . ASP A 1 91 ? 21.365 -9.121 -23.709 1.00 77.88 91 ASP A CA 1
ATOM 704 C C . ASP A 1 91 ? 21.049 -7.619 -23.863 1.00 77.88 91 ASP A C 1
ATOM 706 O O . ASP A 1 91 ? 21.945 -6.782 -23.740 1.00 77.88 91 ASP A O 1
ATOM 710 N N . PHE A 1 92 ? 19.778 -7.263 -24.076 1.00 83.88 92 PHE A N 1
ATOM 711 C CA . PHE A 1 92 ? 19.313 -5.889 -24.292 1.00 83.88 92 PHE A CA 1
ATOM 712 C C . PHE A 1 92 ? 18.277 -5.422 -23.272 1.00 83.88 92 PHE A C 1
ATOM 714 O O . PHE A 1 92 ? 18.028 -4.224 -23.181 1.00 83.88 92 PHE A O 1
ATOM 721 N N . TYR A 1 93 ? 17.715 -6.327 -22.474 1.00 90.88 93 TYR A N 1
ATOM 722 C CA . TYR A 1 93 ? 16.659 -6.024 -21.518 1.00 90.88 93 TYR A CA 1
ATOM 723 C C . TYR A 1 93 ? 16.914 -6.672 -20.167 1.00 90.88 93 TYR A C 1
ATOM 725 O O . TYR A 1 93 ? 17.456 -7.774 -20.064 1.00 90.88 93 TYR A O 1
ATOM 733 N N . VAL A 1 94 ? 16.469 -5.990 -19.117 1.00 91.00 94 VAL A N 1
ATOM 734 C CA . VAL A 1 94 ? 16.470 -6.513 -17.754 1.00 91.00 94 VAL A CA 1
ATOM 735 C C . VAL A 1 94 ? 15.049 -6.718 -17.267 1.00 91.00 94 VAL A C 1
ATOM 737 O O . VAL A 1 94 ? 14.137 -5.973 -17.612 1.00 91.00 94 VAL A O 1
ATOM 740 N N . GLU A 1 95 ? 14.861 -7.764 -16.471 1.00 90.12 95 GLU A N 1
ATOM 741 C CA . GLU A 1 95 ? 13.555 -8.121 -15.930 1.00 90.12 95 GLU A CA 1
ATOM 742 C C . GLU A 1 95 ? 13.125 -7.083 -14.878 1.00 90.12 95 GLU A C 1
ATOM 744 O O . GLU A 1 95 ? 13.848 -6.888 -13.892 1.00 90.12 95 GLU A O 1
ATOM 749 N N . PRO A 1 96 ? 11.975 -6.407 -15.061 1.00 92.56 96 PRO A N 1
ATOM 750 C CA . PRO A 1 96 ? 11.431 -5.530 -14.036 1.00 92.56 96 PRO A CA 1
ATOM 751 C C . PRO A 1 96 ? 11.045 -6.327 -12.788 1.00 92.56 96 PRO A C 1
ATOM 753 O O . PRO A 1 96 ? 10.585 -7.465 -12.874 1.00 92.56 96 PRO A O 1
ATOM 756 N N . THR A 1 97 ? 11.182 -5.706 -11.622 1.00 93.19 97 THR A N 1
ATOM 757 C CA . THR A 1 97 ? 10.778 -6.295 -10.340 1.00 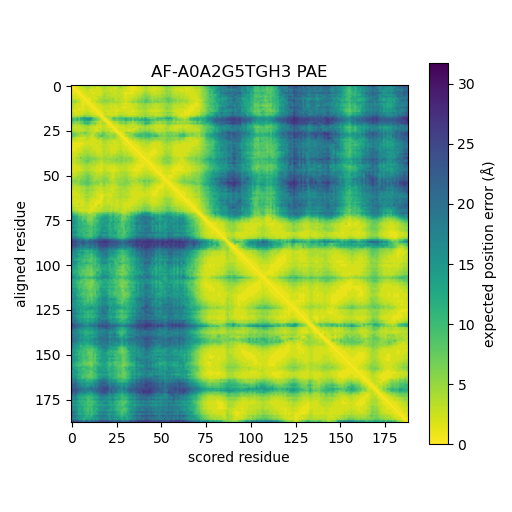93.19 97 THR A CA 1
ATOM 758 C C . THR A 1 97 ? 9.801 -5.384 -9.621 1.00 93.19 97 THR A C 1
ATOM 760 O O . THR A 1 97 ? 10.067 -4.192 -9.458 1.00 93.19 97 THR A O 1
ATOM 763 N N . ASP A 1 98 ? 8.678 -5.934 -9.167 1.00 94.81 98 ASP A N 1
ATOM 764 C CA . ASP A 1 98 ? 7.731 -5.230 -8.313 1.00 94.81 98 ASP A CA 1
ATOM 765 C C . ASP A 1 98 ? 7.881 -5.628 -6.844 1.00 94.81 98 ASP A C 1
ATOM 767 O O . ASP A 1 98 ? 8.205 -6.764 -6.495 1.00 94.81 98 ASP A O 1
ATOM 771 N N . PHE A 1 99 ? 7.702 -4.655 -5.953 1.00 96.56 99 PHE A N 1
ATOM 772 C CA . PHE A 1 99 ? 7.794 -4.875 -4.514 1.00 96.56 99 PHE A CA 1
ATOM 773 C C . PHE A 1 99 ? 7.082 -3.780 -3.725 1.00 96.56 99 PHE A C 1
ATOM 775 O O . PHE A 1 99 ? 6.712 -2.723 -4.237 1.00 96.56 99 PHE A O 1
ATOM 782 N N . GLY A 1 100 ? 6.911 -4.026 -2.424 1.00 95.62 100 GLY A N 1
ATOM 783 C CA . GLY A 1 100 ? 6.316 -3.048 -1.514 1.00 95.62 100 GLY A CA 1
ATOM 784 C C . GLY A 1 100 ? 4.843 -2.768 -1.805 1.00 95.62 100 GLY A C 1
ATOM 785 O O . GLY A 1 100 ? 4.392 -1.655 -1.549 1.00 95.62 100 GLY A O 1
ATOM 786 N N . PHE A 1 101 ? 4.112 -3.750 -2.345 1.00 95.69 101 PHE A N 1
ATOM 787 C CA . PHE A 1 101 ? 2.673 -3.635 -2.537 1.00 95.69 101 PHE A CA 1
ATOM 788 C C . PHE A 1 101 ? 1.969 -3.432 -1.191 1.00 95.69 101 PHE A C 1
ATOM 790 O O . PHE A 1 101 ? 2.105 -4.237 -0.269 1.00 95.69 101 PHE A O 1
ATOM 797 N N . THR A 1 102 ? 1.207 -2.350 -1.090 1.00 93.88 102 THR A N 1
ATOM 798 C CA . THR A 1 102 ? 0.360 -2.027 0.060 1.00 93.88 102 THR A CA 1
ATOM 799 C C . THR A 1 102 ? -0.989 -1.532 -0.438 1.00 93.88 102 THR A C 1
ATOM 801 O O . THR A 1 102 ? -1.083 -1.011 -1.547 1.00 93.88 102 THR A O 1
ATOM 804 N N . SER A 1 103 ? -2.046 -1.705 0.353 1.00 93.12 103 SER A N 1
ATOM 805 C CA . SER A 1 103 ? -3.379 -1.181 0.042 1.00 93.12 103 SER A CA 1
ATOM 806 C C . SER A 1 103 ? -3.986 -0.552 1.284 1.00 93.12 103 SER A C 1
ATOM 808 O O . SER A 1 103 ? -3.997 -1.166 2.347 1.00 93.12 103 SER A O 1
ATOM 810 N N . THR A 1 104 ? -4.482 0.671 1.133 1.00 91.25 104 THR A N 1
ATOM 811 C CA . THR A 1 104 ? -5.103 1.445 2.207 1.00 91.25 104 THR A CA 1
ATOM 812 C C . THR A 1 104 ? -6.570 1.644 1.883 1.00 91.25 104 THR A C 1
ATOM 814 O O . THR A 1 104 ? -6.905 2.160 0.818 1.00 91.25 104 THR A O 1
ATOM 817 N N . ARG A 1 105 ? -7.451 1.254 2.803 1.00 88.62 105 ARG A N 1
ATOM 818 C CA . ARG A 1 105 ? -8.895 1.440 2.670 1.00 88.62 105 ARG A CA 1
ATOM 819 C C . ARG A 1 105 ? -9.264 2.921 2.562 1.00 88.62 105 ARG A C 1
ATOM 821 O O . ARG A 1 105 ? -8.759 3.754 3.314 1.00 88.62 105 ARG A O 1
ATOM 828 N N . ILE A 1 106 ? -10.175 3.240 1.648 1.00 87.88 106 ILE A N 1
ATOM 829 C CA . ILE A 1 106 ? -10.859 4.532 1.614 1.00 87.88 106 ILE A CA 1
ATOM 830 C C . ILE A 1 106 ? -11.956 4.492 2.695 1.00 87.88 106 ILE A C 1
ATOM 832 O O . ILE A 1 106 ? -12.805 3.593 2.633 1.00 87.88 106 ILE A O 1
ATOM 836 N N . PRO A 1 107 ? -11.960 5.433 3.664 1.00 82.38 107 PRO A N 1
ATOM 837 C CA . PRO A 1 107 ? -12.891 5.422 4.793 1.00 82.38 107 PRO A CA 1
ATOM 838 C C . PRO A 1 107 ? -14.341 5.202 4.367 1.00 82.38 107 PRO A C 1
ATOM 840 O O . PRO A 1 107 ? -14.776 5.738 3.348 1.00 82.38 107 PRO A O 1
ATOM 843 N N . ASP A 1 108 ? -15.069 4.398 5.142 1.00 80.31 108 ASP A N 1
ATOM 844 C CA . ASP A 1 108 ? -16.488 4.075 4.935 1.00 80.31 108 ASP A CA 1
ATOM 845 C C . ASP A 1 108 ? -16.834 3.361 3.612 1.00 80.31 108 ASP A C 1
ATOM 847 O O . ASP A 1 108 ? -18.008 3.214 3.269 1.00 80.31 108 ASP A O 1
ATOM 851 N N . THR A 1 109 ? -15.844 2.875 2.857 1.00 85.50 109 THR A N 1
ATOM 852 C CA . THR A 1 109 ? -16.068 2.143 1.596 1.00 85.50 109 THR A CA 1
ATOM 853 C C . THR A 1 109 ? -15.353 0.797 1.590 1.00 85.50 109 THR A C 1
ATOM 855 O O . THR A 1 109 ? -14.521 0.529 2.448 1.00 85.50 109 THR A O 1
ATOM 858 N N . THR A 1 110 ? -15.659 -0.070 0.629 1.00 88.06 110 THR A N 1
ATOM 859 C CA . THR A 1 110 ? -14.865 -1.283 0.355 1.00 88.06 110 THR A CA 1
ATOM 860 C C . THR A 1 110 ? -13.701 -1.015 -0.598 1.00 88.06 110 THR A C 1
ATOM 862 O O . THR A 1 110 ? -12.984 -1.940 -0.958 1.00 88.06 110 THR A O 1
ATOM 865 N N . GLU A 1 111 ? -13.532 0.228 -1.048 1.00 93.88 111 GLU A N 1
ATOM 866 C CA . GLU A 1 111 ? -12.519 0.624 -2.022 1.00 93.88 111 GLU A CA 1
ATOM 867 C C . GLU A 1 111 ? -11.190 0.940 -1.329 1.00 93.88 111 GLU A C 1
ATOM 869 O O . GLU A 1 111 ? -11.145 1.294 -0.147 1.00 93.88 111 GLU A O 1
ATOM 874 N N . THR A 1 112 ?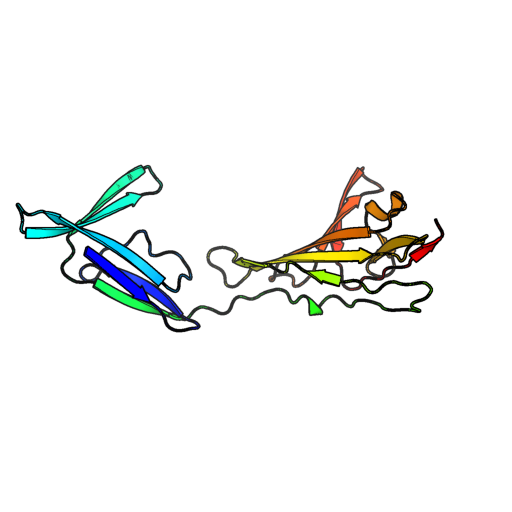 -10.090 0.830 -2.066 1.00 94.81 112 THR A N 1
ATOM 875 C CA . THR A 1 112 ? -8.735 1.051 -1.566 1.00 94.81 112 THR A CA 1
ATOM 876 C C . THR A 1 112 ? -7.903 1.898 -2.522 1.00 94.81 112 THR A C 1
ATOM 878 O O . THR A 1 112 ? -8.157 1.980 -3.724 1.00 94.81 112 THR A O 1
ATOM 881 N N . ILE A 1 113 ? -6.868 2.520 -1.964 1.00 96.62 113 ILE A N 1
ATOM 882 C CA . ILE A 1 113 ? -5.734 3.052 -2.708 1.00 96.62 113 ILE A CA 1
ATOM 883 C C . ILE A 1 113 ? -4.567 2.087 -2.510 1.00 96.62 113 ILE A C 1
ATOM 885 O O . ILE A 1 113 ? -4.036 1.955 -1.403 1.00 96.62 113 ILE A O 1
ATOM 889 N N . SER A 1 114 ? -4.172 1.411 -3.582 1.00 97.25 114 SER A N 1
ATOM 890 C CA . SER A 1 114 ? -3.005 0.539 -3.622 1.00 97.25 114 SER A CA 1
ATOM 891 C C . SER A 1 114 ? -1.765 1.306 -4.074 1.00 97.25 114 SER A C 1
ATOM 893 O O . SER A 1 114 ? -1.835 2.178 -4.940 1.00 97.25 114 SER A O 1
ATOM 895 N N . THR A 1 115 ? -0.606 0.966 -3.520 1.00 97.50 115 THR A N 1
ATOM 896 C CA . THR A 1 115 ? 0.693 1.486 -3.963 1.00 97.50 115 THR A CA 1
ATOM 897 C C . THR A 1 115 ? 1.684 0.342 -4.119 1.00 97.50 115 THR A C 1
ATOM 899 O O . THR A 1 115 ? 1.635 -0.619 -3.352 1.00 97.50 115 THR A O 1
ATOM 902 N N . MET A 1 116 ? 2.575 0.426 -5.105 1.00 97.38 116 MET A N 1
ATOM 903 C CA . MET A 1 116 ? 3.711 -0.489 -5.244 1.00 97.38 116 MET A CA 1
ATOM 904 C C . MET A 1 116 ? 4.888 0.204 -5.921 1.00 97.38 116 MET A C 1
ATOM 906 O O . MET A 1 116 ? 4.742 1.270 -6.524 1.00 97.38 116 MET A O 1
ATOM 910 N N . LYS A 1 117 ? 6.065 -0.408 -5.819 1.00 97.38 117 LYS A N 1
ATOM 911 C CA . LYS A 1 117 ? 7.274 0.039 -6.502 1.00 97.38 117 LYS A CA 1
ATOM 912 C C . LYS A 1 117 ? 7.633 -0.919 -7.617 1.00 97.38 117 LYS A C 1
ATOM 914 O O . LYS A 1 117 ? 7.439 -2.119 -7.468 1.00 97.38 117 LYS A O 1
ATOM 919 N N . ILE A 1 118 ? 8.187 -0.371 -8.690 1.00 96.75 118 ILE A N 1
ATOM 920 C CA . ILE A 1 118 ? 8.713 -1.127 -9.826 1.00 96.75 118 ILE A CA 1
ATOM 921 C C . ILE A 1 118 ? 10.158 -0.687 -10.013 1.00 96.75 118 ILE A C 1
ATOM 923 O O . ILE A 1 118 ? 10.420 0.513 -10.095 1.00 96.75 118 ILE A O 1
ATOM 927 N N . SER A 1 119 ? 11.088 -1.637 -10.041 1.00 95.56 119 SER A N 1
ATOM 928 C CA . SER A 1 119 ? 12.515 -1.379 -10.216 1.00 95.56 119 SER A CA 1
ATOM 929 C C . SER A 1 119 ? 13.081 -2.152 -11.392 1.00 95.56 119 SER A C 1
ATOM 931 O O . SER A 1 119 ? 12.766 -3.326 -11.593 1.00 95.56 119 SER A O 1
ATOM 933 N N . CYS A 1 120 ? 13.958 -1.475 -12.124 1.00 94.75 120 CYS A N 1
ATOM 934 C CA . CYS A 1 120 ? 14.774 -2.049 -13.174 1.00 94.75 120 CYS A CA 1
ATOM 935 C C . CYS A 1 120 ? 16.241 -1.790 -12.883 1.00 94.75 120 CYS A C 1
ATOM 937 O O . CYS A 1 120 ? 16.619 -0.682 -12.505 1.00 94.75 120 CYS A O 1
ATOM 939 N N . MET A 1 121 ? 17.056 -2.829 -13.043 1.00 94.12 121 MET A N 1
ATOM 940 C CA . MET A 1 121 ? 18.468 -2.821 -12.687 1.00 94.12 121 MET A CA 1
ATOM 941 C C . MET A 1 121 ? 19.288 -3.392 -13.842 1.00 94.12 121 MET A C 1
ATOM 943 O O . MET A 1 121 ? 19.191 -4.582 -14.130 1.00 94.12 121 MET A O 1
ATOM 947 N N . ALA A 1 122 ? 20.077 -2.538 -14.494 1.00 92.81 122 ALA A N 1
ATOM 948 C CA . ALA A 1 122 ? 21.019 -2.925 -15.539 1.00 92.81 122 ALA A CA 1
ATOM 949 C C . ALA A 1 122 ? 22.147 -3.810 -14.989 1.00 92.81 122 ALA A C 1
ATOM 951 O O . ALA A 1 122 ? 22.484 -3.757 -13.804 1.00 92.81 122 ALA A O 1
ATOM 952 N N . THR A 1 123 ? 22.773 -4.593 -15.870 1.00 91.56 123 THR A N 1
ATOM 953 C CA . THR A 1 123 ? 24.012 -5.303 -15.533 1.00 91.56 123 THR A CA 1
ATOM 954 C C . THR A 1 123 ? 25.204 -4.346 -15.461 1.00 91.56 123 THR A C 1
ATOM 956 O O . THR A 1 123 ? 25.194 -3.269 -16.059 1.00 91.56 123 THR A O 1
ATOM 959 N N . ASP A 1 124 ? 26.273 -4.764 -14.780 1.00 91.75 124 ASP A N 1
ATOM 960 C CA . ASP A 1 124 ? 27.514 -3.990 -14.673 1.00 91.75 124 ASP A CA 1
ATOM 961 C C . ASP A 1 124 ? 28.017 -3.496 -16.042 1.00 91.75 124 ASP A C 1
ATOM 963 O O . ASP A 1 124 ? 28.158 -4.269 -16.989 1.00 91.75 124 ASP A O 1
ATOM 967 N N . GLY A 1 125 ? 28.329 -2.199 -16.129 1.00 90.12 125 GLY A N 1
ATOM 968 C CA . GLY A 1 125 ? 28.799 -1.555 -17.362 1.00 90.12 125 GLY A CA 1
ATOM 969 C C . GLY A 1 125 ? 27.696 -1.002 -18.271 1.00 90.12 125 GLY A C 1
ATOM 970 O O . GLY A 1 125 ? 28.024 -0.342 -19.252 1.00 90.12 125 GLY A O 1
ATOM 971 N N . ASN A 1 126 ? 26.422 -1.199 -17.923 1.00 93.38 126 ASN A N 1
ATOM 972 C CA . ASN A 1 126 ? 25.271 -0.637 -18.629 1.00 93.38 126 ASN A CA 1
ATOM 973 C C . ASN A 1 126 ? 24.497 0.350 -17.734 1.00 93.38 126 ASN A C 1
ATOM 975 O O . ASN A 1 126 ? 24.650 0.333 -16.513 1.00 93.38 126 ASN A O 1
ATOM 979 N N . TYR A 1 127 ? 23.659 1.192 -18.337 1.00 93.88 127 TYR A N 1
ATOM 980 C CA . TYR A 1 127 ? 22.562 1.912 -17.685 1.00 93.88 127 TYR A CA 1
ATOM 981 C C . TYR A 1 127 ? 21.218 1.349 -18.152 1.00 93.88 127 TYR A C 1
ATOM 983 O O . TYR A 1 127 ? 21.154 0.648 -19.164 1.00 93.88 127 TYR A O 1
ATOM 991 N N . VAL A 1 128 ? 20.152 1.628 -17.404 1.00 93.88 128 VAL A N 1
ATOM 992 C CA . VAL A 1 128 ? 18.801 1.148 -17.708 1.00 93.88 128 VAL A CA 1
ATOM 993 C C . VAL A 1 128 ? 17.896 2.316 -18.069 1.00 93.88 128 VAL A C 1
ATOM 995 O O . VAL A 1 128 ? 18.003 3.392 -17.486 1.00 93.88 128 VAL A O 1
ATOM 998 N N . ASN A 1 129 ? 16.989 2.077 -19.004 1.00 93.44 129 ASN A N 1
ATOM 999 C CA . ASN A 1 129 ? 15.807 2.895 -19.218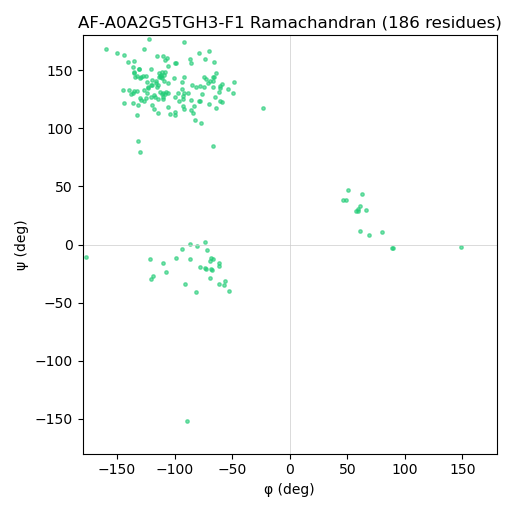 1.00 93.44 129 ASN A CA 1
ATOM 1000 C C . ASN A 1 129 ? 14.588 2.106 -18.742 1.00 93.44 129 ASN A C 1
ATOM 1002 O O . ASN A 1 129 ? 14.569 0.881 -18.811 1.00 93.44 129 ASN A O 1
ATOM 1006 N N . MET A 1 130 ? 13.578 2.806 -18.247 1.00 93.75 130 MET A N 1
ATOM 1007 C CA . MET A 1 130 ? 12.281 2.246 -17.901 1.00 93.75 130 MET A CA 1
ATOM 1008 C C . MET A 1 130 ? 11.221 2.904 -18.778 1.00 93.75 130 MET A C 1
ATOM 1010 O O . MET A 1 130 ? 11.014 4.118 -18.700 1.00 93.75 130 MET A O 1
ATOM 1014 N N . ASP A 1 131 ? 10.578 2.091 -19.609 1.00 92.00 131 ASP A N 1
ATOM 1015 C CA . ASP A 1 131 ? 9.576 2.511 -20.580 1.00 92.00 131 ASP A CA 1
ATOM 1016 C C . ASP A 1 131 ? 8.209 1.895 -20.233 1.00 92.00 131 ASP A C 1
ATOM 1018 O O . ASP A 1 131 ? 8.105 0.739 -19.814 1.00 92.00 131 ASP A O 1
ATOM 1022 N N . PHE A 1 132 ? 7.142 2.676 -20.405 1.00 90.50 132 PHE A N 1
ATOM 1023 C CA . PHE A 1 132 ? 5.756 2.286 -20.151 1.00 90.50 132 PHE A CA 1
ATOM 1024 C C . PHE A 1 132 ? 4.928 2.388 -21.431 1.00 90.50 132 PHE A C 1
ATOM 1026 O O . PHE A 1 132 ? 5.004 3.391 -22.148 1.00 90.50 132 PHE A O 1
ATOM 1033 N N . ASN A 1 133 ? 4.079 1.386 -21.679 1.00 88.62 133 ASN A N 1
ATOM 1034 C CA . ASN A 1 133 ? 3.082 1.366 -22.760 1.00 88.62 133 ASN A CA 1
ATOM 1035 C C . ASN A 1 133 ? 3.606 1.818 -24.141 1.00 88.62 133 ASN A C 1
ATOM 1037 O O . ASN A 1 133 ? 2.894 2.520 -24.857 1.00 88.62 133 ASN A O 1
ATOM 1041 N N . GLU A 1 134 ? 4.839 1.455 -24.505 1.00 74.19 134 GLU A N 1
ATOM 1042 C CA . GLU A 1 134 ? 5.444 1.777 -25.811 1.00 74.19 134 GLU A CA 1
ATOM 1043 C C . GLU A 1 134 ? 5.558 3.290 -26.126 1.00 74.19 134 GLU A C 1
ATOM 1045 O O . GLU A 1 134 ? 5.532 3.690 -27.293 1.00 74.19 134 GLU A O 1
ATOM 1050 N N . GLY A 1 135 ? 5.692 4.166 -25.120 1.00 73.31 135 GLY A N 1
ATOM 1051 C CA . GLY A 1 135 ? 5.894 5.596 -25.410 1.00 73.31 135 GLY A CA 1
ATOM 1052 C C . GLY A 1 135 ? 6.113 6.546 -24.237 1.00 73.31 135 GLY A C 1
ATOM 1053 O O . GLY A 1 135 ? 6.484 7.697 -24.465 1.00 73.31 135 GLY A O 1
ATOM 1054 N N . TYR A 1 136 ? 5.909 6.097 -23.000 1.00 84.06 136 TYR A N 1
ATOM 1055 C CA . TYR A 1 136 ? 6.189 6.893 -21.806 1.00 84.06 136 TYR A CA 1
ATOM 1056 C C . TYR A 1 136 ? 7.446 6.389 -21.117 1.00 84.06 136 TYR A C 1
ATOM 1058 O O . TYR A 1 136 ? 7.797 5.224 -21.252 1.00 84.06 136 TYR A O 1
ATOM 1066 N N . GLN A 1 137 ? 8.123 7.263 -20.381 1.00 88.44 137 GLN A N 1
ATOM 1067 C CA . GLN A 1 137 ? 9.426 6.964 -19.794 1.00 88.44 137 GLN A CA 1
ATOM 1068 C C . GLN A 1 137 ? 9.471 7.442 -18.349 1.00 88.44 137 GLN A C 1
ATOM 1070 O O . GLN A 1 137 ? 8.834 8.440 -18.000 1.00 88.44 137 GLN A O 1
ATOM 1075 N N . ALA A 1 138 ? 10.232 6.748 -17.507 1.00 89.94 138 ALA A N 1
ATOM 1076 C CA . ALA A 1 138 ? 10.554 7.271 -16.188 1.00 89.94 138 ALA A CA 1
ATOM 1077 C C . ALA A 1 138 ? 11.427 8.530 -16.322 1.00 89.94 138 ALA A C 1
ATOM 1079 O O . ALA A 1 138 ? 12.297 8.602 -17.191 1.00 89.94 138 ALA A O 1
ATOM 1080 N N . GLU A 1 139 ? 11.233 9.503 -15.428 1.00 86.81 139 GLU A N 1
ATOM 1081 C CA . GLU A 1 139 ? 12.063 10.719 -15.367 1.00 86.81 139 GLU A CA 1
ATOM 1082 C C . GLU A 1 139 ? 13.561 10.392 -15.295 1.00 86.81 139 GLU A C 1
ATOM 1084 O O . GLU A 1 139 ? 14.390 11.007 -15.971 1.00 86.81 139 GLU A O 1
ATOM 1089 N N . ASP A 1 140 ? 13.892 9.364 -14.515 1.00 86.25 140 ASP A N 1
ATOM 1090 C CA . ASP A 1 140 ? 15.264 8.957 -14.244 1.00 86.25 140 ASP A CA 1
ATOM 1091 C C . ASP A 1 140 ? 16.001 8.372 -15.461 1.00 86.25 140 ASP A C 1
ATOM 1093 O O . ASP A 1 140 ? 17.230 8.272 -15.416 1.00 86.25 140 ASP A O 1
ATOM 1097 N N . ASN A 1 141 ? 15.309 8.064 -16.569 1.00 84.88 141 ASN A N 1
ATOM 1098 C CA . ASN A 1 141 ? 15.956 7.638 -17.820 1.00 84.88 141 ASN A CA 1
ATOM 1099 C C . ASN A 1 141 ? 16.985 8.680 -18.301 1.00 84.88 141 ASN A C 1
ATOM 1101 O O . ASN A 1 141 ? 18.014 8.334 -18.880 1.00 84.88 141 ASN A O 1
ATOM 1105 N N . LEU A 1 142 ? 16.757 9.970 -18.018 1.00 80.81 142 LEU A N 1
ATOM 1106 C CA . LEU A 1 142 ? 17.653 11.062 -18.420 1.00 80.81 142 LEU A CA 1
ATOM 1107 C C . LEU A 1 142 ? 18.996 11.068 -17.673 1.00 80.81 142 LEU A C 1
ATOM 1109 O O . LEU A 1 142 ? 19.931 11.749 -18.098 1.00 80.81 142 LEU A O 1
ATOM 1113 N N . ASN A 1 143 ? 19.108 10.314 -16.579 1.00 86.94 143 ASN A N 1
ATOM 1114 C CA . ASN A 1 143 ? 20.265 10.352 -15.691 1.00 86.94 143 ASN A CA 1
ATOM 1115 C C . ASN A 1 143 ? 21.331 9.292 -16.023 1.00 86.94 143 ASN A C 1
ATOM 1117 O O . ASN A 1 143 ? 22.381 9.288 -15.381 1.00 86.94 143 ASN A O 1
ATOM 1121 N N . MET A 1 144 ? 21.087 8.412 -17.008 1.00 86.44 144 MET A N 1
ATOM 1122 C CA . MET A 1 144 ? 21.997 7.318 -17.401 1.00 86.44 144 MET A CA 1
ATOM 1123 C C . MET A 1 144 ? 22.458 6.475 -16.196 1.00 86.44 144 MET A C 1
ATOM 1125 O O . MET A 1 144 ? 23.645 6.200 -16.010 1.00 86.44 144 MET A O 1
ATOM 1129 N N . ILE A 1 145 ? 21.509 6.093 -15.336 1.00 91.88 145 ILE A N 1
ATOM 1130 C CA . ILE A 1 145 ? 21.773 5.351 -14.097 1.00 91.88 145 ILE A CA 1
ATOM 1131 C C . ILE A 1 145 ? 21.519 3.851 -14.256 1.00 91.88 145 ILE A C 1
ATOM 1133 O O . ILE A 1 145 ? 20.742 3.410 -15.096 1.00 91.88 145 ILE A O 1
ATOM 1137 N N . GLN A 1 146 ? 22.167 3.043 -13.416 1.00 93.12 146 GLN A N 1
ATOM 1138 C CA . GLN A 1 146 ? 22.035 1.581 -13.473 1.00 93.12 146 GLN A CA 1
ATOM 1139 C C . GLN A 1 146 ? 20.748 1.048 -12.842 1.00 93.12 146 GLN A C 1
ATOM 1141 O O . GLN A 1 146 ? 20.381 -0.094 -13.095 1.00 93.12 146 GLN A O 1
ATOM 1146 N N . ASN A 1 147 ? 20.085 1.832 -11.991 1.00 94.56 147 ASN A N 1
ATOM 1147 C CA . ASN A 1 147 ? 18.872 1.418 -11.298 1.00 94.56 147 ASN A CA 1
ATOM 1148 C C . ASN A 1 147 ? 17.849 2.546 -11.333 1.00 94.56 147 ASN A C 1
ATOM 1150 O O . ASN A 1 147 ? 18.119 3.626 -10.812 1.00 94.56 147 ASN A O 1
ATOM 1154 N N . ILE A 1 148 ? 16.681 2.253 -11.894 1.00 95.50 148 ILE A N 1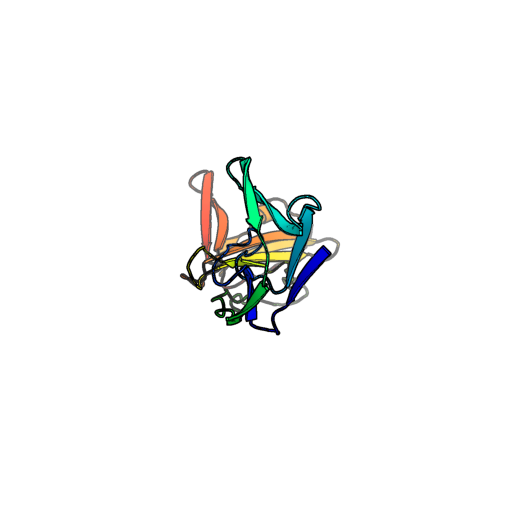
ATOM 1155 C CA . ILE A 1 148 ? 15.513 3.125 -11.863 1.00 95.50 148 ILE A CA 1
ATOM 1156 C C . ILE A 1 148 ? 14.446 2.446 -11.014 1.00 95.50 148 ILE A C 1
ATOM 1158 O O . ILE A 1 148 ? 14.155 1.265 -11.199 1.00 95.50 148 ILE A O 1
ATOM 1162 N N . THR A 1 149 ? 13.859 3.187 -10.075 1.00 95.94 149 THR A N 1
ATOM 1163 C CA . THR A 1 149 ? 12.737 2.715 -9.257 1.00 95.94 149 THR A CA 1
ATOM 1164 C C . THR A 1 149 ? 11.637 3.762 -9.239 1.00 95.94 149 THR A C 1
ATOM 1166 O O . THR A 1 149 ? 11.840 4.858 -8.723 1.00 95.94 149 THR A O 1
ATOM 1169 N N . ILE A 1 150 ? 10.450 3.399 -9.716 1.00 95.25 150 ILE A N 1
ATOM 1170 C CA . ILE A 1 150 ? 9.267 4.259 -9.646 1.00 95.25 150 ILE A CA 1
ATOM 1171 C C . ILE A 1 150 ? 8.281 3.759 -8.594 1.00 95.25 150 ILE A C 1
ATOM 1173 O O . ILE A 1 150 ? 8.307 2.596 -8.188 1.00 95.25 150 ILE A O 1
ATOM 1177 N N . THR A 1 151 ? 7.387 4.646 -8.166 1.00 96.56 151 THR A N 1
ATOM 1178 C CA . THR A 1 151 ? 6.203 4.281 -7.382 1.00 96.56 151 THR A CA 1
ATOM 1179 C C . THR A 1 151 ? 4.973 4.468 -8.255 1.00 96.56 151 THR A C 1
ATOM 1181 O O . THR A 1 151 ? 4.808 5.528 -8.856 1.00 96.56 151 THR A O 1
ATOM 1184 N N . VAL A 1 152 ? 4.116 3.452 -8.306 1.00 96.56 152 VAL A N 1
ATOM 1185 C CA . VAL A 1 152 ? 2.806 3.527 -8.953 1.00 96.56 152 VAL A CA 1
ATOM 1186 C C . VAL A 1 152 ? 1.702 3.464 -7.907 1.00 96.56 152 VAL A C 1
ATOM 1188 O O . VAL A 1 152 ? 1.838 2.824 -6.860 1.00 96.56 152 VAL A O 1
ATOM 1191 N N . THR A 1 153 ? 0.597 4.137 -8.199 1.00 97.56 153 THR A N 1
ATOM 1192 C CA . THR A 1 153 ? -0.587 4.197 -7.338 1.00 97.56 153 THR A CA 1
ATOM 1193 C C . THR A 1 153 ? -1.812 3.743 -8.112 1.00 97.56 153 THR A C 1
ATOM 1195 O O . THR A 1 153 ? -1.903 3.976 -9.311 1.00 97.56 153 THR A O 1
ATOM 1198 N N . CYS A 1 154 ? -2.743 3.063 -7.458 1.00 97.56 154 CYS A N 1
ATOM 1199 C CA . CYS A 1 154 ? -3.974 2.614 -8.086 1.00 97.56 154 CYS A CA 1
ATOM 1200 C C . CYS A 1 154 ? -5.151 2.843 -7.151 1.00 97.56 154 CYS A C 1
ATOM 1202 O O . CYS A 1 154 ? -5.128 2.451 -5.988 1.00 97.56 154 CYS A O 1
ATOM 1204 N N . ASP A 1 155 ? -6.183 3.482 -7.682 1.00 96.62 155 ASP A N 1
ATOM 1205 C CA . ASP A 1 155 ? -7.481 3.610 -7.037 1.00 96.62 155 ASP A CA 1
ATOM 1206 C C . ASP A 1 155 ? -8.366 2.454 -7.508 1.00 96.62 155 ASP A C 1
ATOM 1208 O O . ASP A 1 155 ? -8.633 2.333 -8.711 1.00 96.62 155 ASP A O 1
ATOM 1212 N N . SER A 1 156 ? -8.826 1.604 -6.587 1.00 95.94 156 SER A N 1
ATOM 1213 C CA . SER A 1 156 ? -9.615 0.406 -6.913 1.00 95.94 156 SER A CA 1
ATOM 1214 C C . SER A 1 156 ? -10.946 0.712 -7.601 1.00 95.94 156 SER A C 1
ATOM 1216 O O . SER A 1 156 ? -11.517 -0.161 -8.252 1.00 95.94 156 SER A O 1
ATOM 1218 N N . ARG A 1 157 ? -11.417 1.965 -7.541 1.00 94.25 157 ARG A N 1
ATOM 1219 C CA . ARG A 1 157 ? -12.598 2.424 -8.287 1.00 94.25 157 ARG A CA 1
ATOM 1220 C C . ARG A 1 157 ? -12.343 2.491 -9.791 1.00 94.25 157 ARG A C 1
ATOM 1222 O O . ARG A 1 157 ? -13.275 2.343 -10.577 1.00 94.25 157 ARG A O 1
ATOM 1229 N N . ASN A 1 158 ? -11.091 2.732 -10.183 1.00 94.06 158 ASN A N 1
ATOM 1230 C CA . ASN A 1 158 ? -10.671 2.906 -11.574 1.00 94.06 158 ASN A CA 1
ATOM 1231 C C . ASN A 1 158 ? -9.872 1.710 -12.105 1.00 94.06 158 ASN A C 1
ATOM 1233 O O . ASN A 1 158 ? -9.829 1.514 -13.315 1.00 94.06 158 ASN A O 1
ATOM 1237 N N . MET A 1 159 ? -9.248 0.926 -11.217 1.00 93.00 159 MET A N 1
ATOM 1238 C CA . MET A 1 159 ? -8.461 -0.272 -11.547 1.00 93.00 159 MET A CA 1
ATOM 1239 C C . MET A 1 159 ? -7.294 -0.013 -12.514 1.00 93.00 159 MET A C 1
ATOM 1241 O O . MET A 1 159 ? -6.882 -0.906 -13.252 1.00 93.00 159 MET A O 1
ATOM 1245 N N . ASN A 1 160 ? -6.741 1.202 -12.484 1.00 94.94 160 ASN A N 1
ATOM 1246 C CA . ASN A 1 160 ? -5.611 1.621 -13.308 1.00 94.94 160 ASN A CA 1
ATOM 1247 C C . ASN A 1 160 ? -4.421 1.978 -12.418 1.00 94.94 160 ASN A C 1
ATOM 1249 O O . ASN A 1 160 ? -4.549 2.815 -11.523 1.00 94.94 160 ASN A O 1
ATOM 1253 N N . TRP A 1 161 ? -3.263 1.381 -12.696 1.00 96.94 161 TRP A N 1
ATOM 1254 C CA . TRP A 1 161 ? -2.000 1.794 -12.094 1.00 96.94 161 TRP A CA 1
ATOM 1255 C C . TRP A 1 161 ? -1.508 3.076 -12.752 1.00 96.94 161 TRP A C 1
ATOM 1257 O O . TRP A 1 161 ? -1.450 3.156 -13.973 1.00 96.94 161 TRP A O 1
ATOM 1267 N N . ILE A 1 162 ? -1.162 4.070 -11.944 1.00 95.94 162 ILE A N 1
ATOM 1268 C CA . ILE A 1 162 ? -0.743 5.399 -12.369 1.00 95.94 162 ILE A CA 1
ATOM 1269 C C . ILE A 1 162 ? 0.669 5.673 -11.861 1.00 95.94 162 ILE A C 1
ATOM 1271 O O . ILE A 1 162 ? 0.937 5.563 -10.662 1.00 95.94 162 ILE A O 1
ATOM 1275 N N . TYR A 1 163 ? 1.551 6.063 -12.774 1.00 94.81 163 TYR A N 1
ATOM 1276 C CA . TYR A 1 163 ? 2.815 6.722 -12.473 1.00 94.81 163 TYR A CA 1
ATOM 1277 C C . TYR A 1 163 ? 2.645 8.22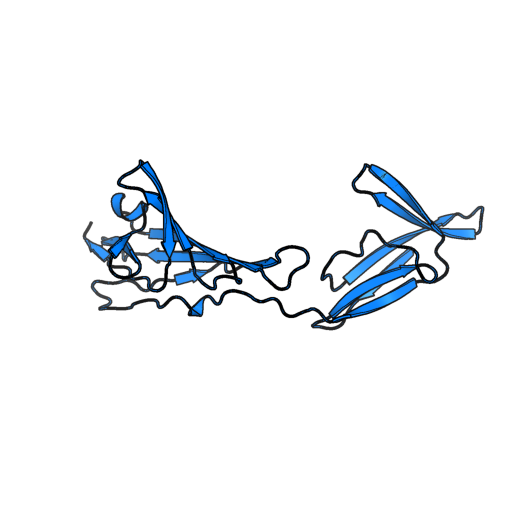7 -12.689 1.00 94.81 163 TYR A C 1
ATOM 1279 O O . TYR A 1 163 ? 2.222 8.649 -13.764 1.00 94.81 163 TYR A O 1
ATOM 1287 N N . THR A 1 164 ? 2.989 9.031 -11.687 1.00 92.56 164 THR A N 1
ATOM 1288 C CA . THR A 1 164 ? 3.017 10.493 -11.808 1.00 92.56 164 THR A CA 1
ATOM 1289 C C . THR A 1 164 ? 4.459 10.930 -12.042 1.00 92.56 164 THR A C 1
ATOM 1291 O O . THR A 1 164 ? 5.299 10.797 -11.150 1.00 92.56 164 THR A O 1
ATOM 1294 N N . GLY A 1 165 ? 4.740 11.431 -13.244 1.00 86.50 165 GLY A N 1
ATOM 1295 C CA . GLY A 1 165 ? 6.059 11.914 -13.662 1.00 86.50 165 GLY A CA 1
ATOM 1296 C C . GLY A 1 165 ? 6.022 13.380 -14.107 1.00 86.50 165 GLY A C 1
ATOM 1297 O O . GLY A 1 165 ? 4.950 13.989 -14.120 1.00 86.50 165 GLY A O 1
ATOM 1298 N N . PRO A 1 166 ? 7.169 13.977 -14.463 1.00 83.38 166 PRO A N 1
ATOM 1299 C CA . PRO A 1 166 ? 7.228 15.342 -14.970 1.00 83.38 166 PRO A CA 1
ATOM 1300 C C . PRO A 1 166 ? 6.593 15.450 -16.361 1.00 83.38 166 PRO A C 1
ATOM 1302 O O . PRO A 1 166 ? 6.773 14.587 -17.219 1.00 83.38 166 PRO A O 1
ATOM 1305 N N . ASP A 1 167 ? 5.868 16.541 -16.590 1.00 81.31 167 ASP A N 1
ATOM 1306 C CA . ASP A 1 167 ? 5.310 16.892 -17.894 1.00 81.31 167 ASP A CA 1
ATOM 1307 C C . ASP A 1 167 ? 6.364 17.667 -18.712 1.00 81.31 167 ASP A C 1
ATOM 1309 O O . ASP A 1 167 ? 6.739 18.780 -18.317 1.00 81.31 167 ASP A O 1
ATOM 1313 N N . PRO A 1 168 ? 6.849 17.121 -19.845 1.00 71.50 168 PRO A N 1
ATOM 1314 C CA . PRO A 1 168 ? 7.883 17.762 -20.653 1.00 71.50 168 PRO A CA 1
ATOM 1315 C C . PRO A 1 168 ? 7.413 19.055 -21.338 1.00 71.50 168 PRO A C 1
ATOM 1317 O O . PRO A 1 168 ? 8.248 19.898 -21.669 1.00 71.50 168 PRO A O 1
ATOM 1320 N N . ASP A 1 169 ? 6.104 19.238 -21.534 1.00 77.38 169 ASP A N 1
ATOM 1321 C CA . ASP A 1 169 ? 5.536 20.397 -22.225 1.00 77.38 169 ASP A CA 1
ATOM 1322 C C . ASP A 1 169 ? 5.209 21.542 -21.259 1.00 77.38 169 ASP A C 1
ATOM 1324 O O . ASP A 1 169 ? 5.320 22.720 -21.616 1.00 77.38 169 ASP A O 1
ATOM 1328 N N . THR A 1 170 ? 4.802 21.217 -20.027 1.00 83.31 170 THR A N 1
ATOM 1329 C CA . THR A 1 170 ? 4.335 22.217 -19.051 1.00 83.31 170 THR A CA 1
ATOM 1330 C C . THR A 1 170 ? 5.281 22.440 -17.870 1.00 83.31 170 THR A C 1
ATOM 1332 O O . THR A 1 170 ? 5.144 23.447 -17.171 1.00 83.31 170 THR A O 1
ATOM 1335 N N . GLY A 1 171 ? 6.241 21.538 -17.634 1.00 76.44 171 GLY A N 1
ATOM 1336 C CA . GLY A 1 171 ? 7.111 21.549 -16.451 1.00 76.44 171 GLY A CA 1
ATOM 1337 C C . GLY A 1 171 ? 6.385 21.218 -15.138 1.00 76.44 171 GLY A C 1
ATOM 1338 O O . GLY A 1 171 ? 6.958 21.398 -14.064 1.00 76.44 171 GLY A O 1
ATOM 1339 N N . GLY A 1 172 ? 5.119 20.791 -15.215 1.00 87.00 172 GLY A N 1
ATOM 1340 C CA . GLY A 1 172 ? 4.335 20.278 -14.096 1.00 87.00 172 GLY A CA 1
ATOM 1341 C C . GLY A 1 172 ? 4.496 18.768 -13.935 1.00 87.00 172 GLY A C 1
ATOM 1342 O O . GLY A 1 172 ? 5.518 18.197 -14.303 1.00 87.00 172 GLY A O 1
ATOM 1343 N N . THR A 1 173 ? 3.468 18.117 -13.399 1.00 88.38 173 THR A N 1
ATOM 1344 C CA . THR A 1 173 ? 3.371 16.655 -13.363 1.00 88.38 173 THR A CA 1
ATOM 1345 C C . THR A 1 173 ? 2.231 16.180 -14.245 1.00 88.38 173 THR A C 1
ATOM 1347 O O . THR A 1 173 ? 1.194 16.841 -14.332 1.00 88.38 173 THR A O 1
ATOM 1350 N N . ILE A 1 174 ? 2.398 15.006 -14.833 1.00 89.56 174 ILE A N 1
ATOM 1351 C CA . ILE A 1 174 ? 1.393 14.318 -15.633 1.00 89.56 174 ILE A CA 1
ATOM 1352 C C . ILE A 1 174 ? 1.267 12.870 -15.156 1.00 89.56 174 ILE A C 1
ATOM 1354 O O . ILE A 1 174 ? 2.245 12.232 -14.757 1.00 89.56 174 ILE A O 1
ATOM 1358 N N . ASP A 1 175 ? 0.035 12.375 -15.185 1.00 91.69 175 ASP A N 1
ATOM 1359 C CA . ASP A 1 175 ? -0.304 11.011 -14.807 1.00 91.69 175 ASP A CA 1
ATOM 1360 C C . ASP A 1 175 ? -0.298 10.108 -16.038 1.00 91.69 175 ASP A C 1
ATOM 1362 O O . ASP A 1 175 ? -1.018 10.338 -17.014 1.00 91.69 175 ASP A O 1
ATOM 1366 N N . PHE A 1 176 ? 0.482 9.037 -15.960 1.00 90.00 176 PHE A N 1
ATOM 1367 C CA . PHE A 1 176 ? 0.542 7.997 -16.970 1.00 90.00 176 PHE A CA 1
ATOM 1368 C C . PHE A 1 176 ? -0.088 6.731 -16.420 1.00 90.00 176 PHE A C 1
ATOM 1370 O O . PHE A 1 176 ? 0.325 6.216 -15.382 1.00 90.00 176 PHE A O 1
ATOM 1377 N N . THR A 1 177 ? -1.074 6.195 -17.134 1.00 93.62 177 THR A N 1
ATOM 1378 C CA . THR A 1 177 ? -1.524 4.829 -16.856 1.00 93.62 177 THR A CA 1
ATOM 1379 C C . THR A 1 177 ? -0.398 3.869 -17.209 1.00 93.62 177 THR A C 1
ATOM 1381 O O . THR A 1 177 ? 0.199 4.013 -18.266 1.00 93.62 177 THR A O 1
ATOM 1384 N N . VAL A 1 178 ? -0.112 2.890 -16.363 1.00 94.81 178 VAL A N 1
ATOM 1385 C CA . VAL A 1 178 ? 0.924 1.878 -16.567 1.00 94.81 178 VAL A CA 1
ATOM 1386 C C . VAL A 1 178 ? 0.234 0.530 -16.716 1.00 94.81 178 VAL A C 1
ATOM 1388 O O . VAL A 1 178 ? -0.388 0.029 -15.783 1.00 94.81 178 VAL A O 1
ATOM 1391 N N . THR A 1 179 ? 0.325 -0.047 -17.908 1.00 94.81 179 THR A N 1
ATOM 1392 C CA . THR A 1 179 ? -0.214 -1.382 -18.226 1.00 94.81 179 THR A CA 1
ATOM 1393 C C . THR A 1 179 ? 0.884 -2.343 -18.651 1.00 94.81 179 THR A C 1
ATOM 1395 O O . THR A 1 179 ? 0.772 -3.546 -18.419 1.00 94.81 179 THR A O 1
ATOM 1398 N N . THR A 1 180 ? 1.973 -1.812 -19.203 1.00 93.94 180 THR A N 1
ATOM 1399 C CA . THR A 1 180 ? 3.196 -2.549 -19.492 1.00 93.94 180 THR A CA 1
ATOM 1400 C C . THR A 1 180 ? 4.407 -1.792 -18.964 1.00 93.94 180 THR A C 1
ATOM 1402 O O . THR A 1 180 ? 4.390 -0.562 -18.873 1.00 93.94 180 THR A O 1
ATOM 1405 N N . VAL A 1 181 ? 5.450 -2.537 -18.607 1.00 94.44 181 VAL A N 1
ATOM 1406 C CA . VAL A 1 181 ? 6.768 -1.992 -18.268 1.00 94.44 181 VAL A CA 1
ATOM 1407 C C . VAL A 1 181 ? 7.815 -2.804 -19.011 1.00 94.44 181 VAL A C 1
ATOM 1409 O O . VAL A 1 181 ? 7.791 -4.034 -18.960 1.00 94.44 181 VAL A O 1
ATOM 1412 N N . GLU A 1 182 ? 8.741 -2.113 -19.654 1.00 93.12 182 GLU A N 1
ATOM 1413 C CA . GLU A 1 182 ? 9.896 -2.684 -20.335 1.00 93.12 182 GLU A CA 1
ATOM 1414 C C . GLU A 1 182 ? 11.153 -1.956 -19.870 1.00 93.12 182 GLU A C 1
ATOM 1416 O O . GLU A 1 182 ? 11.118 -0.753 -19.602 1.00 93.12 182 GLU A O 1
ATOM 1421 N N . CYS A 1 183 ? 12.256 -2.692 -19.743 1.00 94.06 183 CYS A N 1
ATOM 1422 C CA . CYS A 1 183 ? 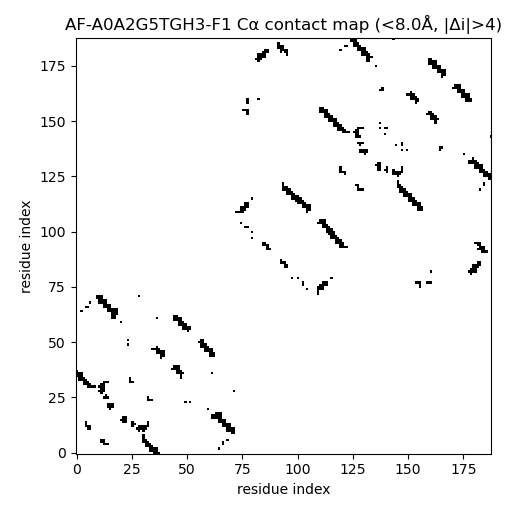13.490 -2.134 -19.212 1.00 94.06 183 CYS A CA 1
ATOM 1423 C C . CYS A 1 183 ? 14.700 -2.434 -20.094 1.00 94.06 183 CYS A C 1
ATOM 1425 O O . CYS A 1 183 ? 15.462 -3.362 -19.801 1.00 94.06 183 CYS A O 1
ATOM 1427 N N . PRO A 1 184 ? 14.880 -1.676 -21.190 1.00 92.75 184 PRO A N 1
ATOM 1428 C CA . PRO A 1 184 ? 16.066 -1.796 -22.019 1.00 92.75 184 PRO A CA 1
ATOM 1429 C C . PRO A 1 184 ? 17.316 -1.333 -21.262 1.00 92.75 184 PRO A C 1
ATOM 1431 O O . PRO A 1 184 ? 17.307 -0.333 -20.542 1.00 92.75 184 PRO A O 1
ATOM 1434 N N . GLN A 1 185 ? 18.414 -2.056 -21.456 1.00 92.94 185 GLN A N 1
ATOM 1435 C CA . GLN A 1 185 ? 19.739 -1.696 -20.966 1.00 92.94 185 GLN A CA 1
ATOM 1436 C C . GLN A 1 185 ? 20.671 -1.317 -22.119 1.00 92.94 185 GLN A C 1
ATOM 1438 O O . GLN A 1 185 ? 20.631 -1.899 -23.203 1.00 92.94 185 GLN A O 1
ATOM 1443 N N . LEU A 1 186 ? 21.525 -0.324 -21.877 1.00 90.50 186 LEU A N 1
ATOM 1444 C CA . LEU A 1 186 ? 22.428 0.261 -22.865 1.00 90.50 186 LEU A CA 1
ATOM 1445 C C . LEU A 1 186 ? 23.835 0.422 -22.265 1.00 90.50 186 LEU A C 1
ATOM 1447 O O . LEU A 1 186 ? 23.940 0.748 -21.083 1.00 90.50 186 LEU A O 1
ATOM 1451 N N . PRO A 1 187 ? 24.918 0.239 -23.042 1.00 90.94 187 PRO A N 1
ATOM 1452 C CA . PRO A 1 187 ? 26.281 0.453 -22.554 1.00 90.94 187 PRO A CA 1
ATOM 1453 C C . PRO A 1 187 ? 26.519 1.882 -22.053 1.00 90.94 187 PRO A C 1
ATOM 1455 O O . PRO A 1 187 ? 26.082 2.835 -22.703 1.00 90.94 187 PRO A O 1
ATOM 1458 N N . LEU A 1 188 ? 27.226 2.010 -20.923 1.00 83.12 188 LEU A N 1
ATOM 1459 C CA . LEU A 1 188 ? 27.732 3.285 -20.386 1.00 83.12 188 LEU A CA 1
ATOM 1460 C C . LEU A 1 188 ? 28.822 3.914 -21.269 1.00 83.12 188 LEU A C 1
ATOM 1462 O O . LEU A 1 188 ? 29.614 3.164 -21.890 1.00 83.12 188 LEU A O 1
#

Sequence (188 aa):
MKISCMAIDGYYVNMDFNDGGQVKENLDEIQNITVEVTCDSRTMEWIYSSVLDNGDVYTHTVTSANCLQNEEVPLNACSPTAITYLRDDPDFYVEPTDFGFTSTRIPDTTETISTMKISCMATDGNYVNMDFNEGYQAEDNLNMIQNITITVTCDSRNMNWIYTGPDPDTGGTIDFTVTTVECPQLPL